Protein AF-0000000083546739 (afdb_homodimer)

InterPro domains:
  IPR011146 HIT-like domain [PF01230] (10-102)
  IPR011146 HIT-like domain [PS51084] (2-108)
  IPR019808 Histidine triad, conserved site [PS00892] (82-100)
  IPR036265 HIT-like superfamily [G3DSA:3.30.428.10] (1-123)
  IPR036265 HIT-like superfamily [SSF54197] (1-108)
  IPR052908 AP-4-A phosphorylase [PTHR42997] (2-108)

Sequence (250 aa):
MSECIFCNYNKSEIIAENKYTFAILDHFPVNEGHCLIIPKRHFPNYFEATEEEVKAIYSLLHEVKEIFDIQYEPAGYNIGINIGADAGQTIEHLHVHLIPRYVGDVSNPRGGVRNLKEAFVEYDGMSECIFCNYNKSEIIAENKYTFAILDHFPVNEGHCLIIPKRHFPNYFEATEEEVKAIYSLLHEVKEIFDIQYEPAGYNIGINIGADAGQTIEHLHVHLIPRYVGDVSNPRGGVRNLKEAFVEYDG

Nearest PDB structures (foldseek):
  7p8p-assembly2_B  TM=9.449E-01  e=1.555E-09  Homo sapiens
  7p8p-assembly2_C  TM=9.488E-01  e=1.998E-09  Homo sapiens
  2fit-assembly1_A-2  TM=9.429E-01  e=2.411E-09  Homo sapiens
  3fit-assembly1_A-2  TM=9.453E-01  e=2.909E-09  Homo sapiens
  7p8p-assembly1_D  TM=9.371E-01  e=3.297E-09  Homo sapiens

pLDDT: mean 90.88, std 14.01, range [38.81, 98.75]

Foldseek 3Di:
DPDQCLQVDDPVQWPDADDFWTKGADPDAPDPLKMKIFGNDFAAEDVPDDPVNVVRSVVVLVVSVVVCCVVPVAPDWDKDWAHDVVSPDDGRGTIIIIHGHHPPPDPDCPPPVNVSDDDPDDDPD/DPDQCLQVDDPVQWPDADDFWTKGADPDAPDPLKMKIFGNDFAAEDVPDDPVNVVRSVVVLVVSVVVCCVVPVAPDWDKDWAHDVVSPDDGRGTIIIIHGHHPPPDPDCPPPVNVSDDDPDDPPD

Structure (mmCIF, N/CA/C/O backbone):
data_AF-0000000083546739-model_v1
#
loop_
_entity.id
_entity.type
_entity.pdbx_description
1 polymer 'HIT family protein'
#
loop_
_atom_site.group_PDB
_atom_site.id
_atom_site.type_symbol
_atom_site.label_atom_id
_atom_site.label_alt_id
_atom_site.label_comp_id
_atom_site.label_asym_id
_atom_site.label_entity_id
_atom_site.label_seq_id
_atom_site.pdbx_PDB_ins_code
_atom_site.Cartn_x
_atom_site.Cartn_y
_atom_site.Cartn_z
_atom_site.occupancy
_atom_site.B_iso_or_equiv
_atom_site.auth_seq_id
_atom_site.auth_comp_id
_atom_site.auth_asym_id
_atom_site.auth_atom_id
_atom_site.pdbx_PDB_model_num
ATOM 1 N N . MET A 1 1 ? -20.719 17.203 13.258 1 43.56 1 MET A N 1
ATOM 2 C CA . MET A 1 1 ? -20.188 16.266 12.281 1 43.56 1 MET A CA 1
ATOM 3 C C . MET A 1 1 ? -18.672 16.266 12.289 1 43.56 1 MET A C 1
ATOM 5 O O . MET A 1 1 ? -18.047 17.312 12.125 1 43.56 1 MET A O 1
ATOM 9 N N . SER A 1 2 ? -18 15.422 13.062 1 56.06 2 SER A N 1
ATOM 10 C CA . SER A 1 2 ? -16.578 15.594 13.406 1 56.06 2 SER A CA 1
ATOM 11 C C . SER A 1 2 ? -15.758 15.922 12.164 1 56.06 2 SER A C 1
ATOM 13 O O . SER A 1 2 ? -15.969 15.336 11.102 1 56.06 2 SER A O 1
ATOM 15 N N . GLU A 1 3 ? -15.289 17.062 12.031 1 85.38 3 GLU A N 1
ATOM 16 C CA . GLU A 1 3 ? -14.578 17.672 10.922 1 85.38 3 GLU A CA 1
ATOM 17 C C . GLU A 1 3 ? -13.414 16.797 10.461 1 85.38 3 GLU A C 1
ATOM 19 O O . GLU A 1 3 ? -12.734 16.172 11.281 1 85.38 3 GLU A O 1
ATOM 24 N N . CYS A 1 4 ? -13.367 16.281 9.32 1 92.75 4 CYS A N 1
ATOM 25 C CA . CYS A 1 4 ? -12.297 15.492 8.719 1 92.75 4 CYS A CA 1
ATOM 26 C C . CYS A 1 4 ? -10.977 16.25 8.773 1 92.75 4 CYS A C 1
ATOM 28 O O . CYS A 1 4 ? -10.836 17.312 8.188 1 92.75 4 CYS A O 1
ATOM 30 N N . ILE A 1 5 ? -10.07 15.773 9.477 1 91.75 5 ILE A N 1
ATOM 31 C CA . ILE A 1 5 ? -8.789 16.422 9.727 1 91.75 5 ILE A CA 1
ATOM 32 C C . ILE A 1 5 ? -8.047 16.625 8.406 1 91.75 5 ILE A C 1
ATOM 34 O O . ILE A 1 5 ? -7.215 17.531 8.281 1 91.75 5 ILE A O 1
ATOM 38 N N . PHE A 1 6 ? -8.367 15.859 7.418 1 94.75 6 PHE A N 1
ATOM 39 C CA . PHE A 1 6 ? -7.672 15.977 6.141 1 94.75 6 PHE A CA 1
ATOM 40 C C . PHE A 1 6 ? -8.391 16.953 5.223 1 94.75 6 PHE A C 1
ATOM 42 O O . PHE A 1 6 ? -7.832 17.391 4.211 1 94.75 6 PHE A O 1
ATOM 49 N N . CYS A 1 7 ? -9.641 17.312 5.57 1 94.94 7 CYS A N 1
ATOM 50 C CA . CYS A 1 7 ? -10.336 18.359 4.828 1 94.94 7 CYS A CA 1
ATOM 51 C C . CYS A 1 7 ? -9.938 19.734 5.332 1 94.94 7 CYS A C 1
ATOM 53 O O . CYS A 1 7 ? -10.078 20.719 4.613 1 94.94 7 CYS A O 1
ATOM 55 N N . ASN A 1 8 ? -9.555 19.781 6.59 1 90.44 8 ASN A N 1
ATOM 56 C CA . ASN A 1 8 ? -9.172 21.047 7.227 1 90.44 8 ASN A CA 1
ATOM 57 C C . ASN A 1 8 ? -7.699 21.047 7.633 1 90.44 8 ASN A C 1
ATOM 59 O O . ASN A 1 8 ? -7.363 21.391 8.766 1 90.44 8 ASN A O 1
ATOM 63 N N . TYR A 1 9 ? -6.891 20.719 6.73 1 84.5 9 TYR A N 1
ATOM 64 C CA . TYR A 1 9 ? -5.473 20.594 7.039 1 84.5 9 TYR A CA 1
ATOM 65 C C . TYR A 1 9 ? -4.793 21.953 7.074 1 84.5 9 TYR A C 1
ATOM 67 O O . TYR A 1 9 ? -5.242 22.891 6.41 1 84.5 9 TYR A O 1
ATOM 75 N N . ASN A 1 10 ? -3.818 22.031 7.879 1 89.69 10 ASN A N 1
ATOM 76 C CA . ASN A 1 10 ? -2.984 23.219 7.941 1 89.69 10 ASN A CA 1
ATOM 77 C C . ASN A 1 10 ? -2.014 23.297 6.766 1 89.69 10 ASN A C 1
ATOM 79 O O . ASN A 1 10 ? -1.131 22.438 6.637 1 89.69 10 ASN A O 1
ATOM 83 N N . LYS A 1 11 ? -1.985 24.297 6 1 92.56 11 LYS A N 1
ATOM 84 C CA . LYS A 1 11 ? -1.182 24.438 4.789 1 92.56 11 LYS A CA 1
ATOM 85 C C . LYS A 1 11 ? 0.307 24.5 5.121 1 92.56 11 LYS A C 1
ATOM 87 O O . LYS A 1 11 ? 1.146 24.141 4.289 1 92.56 11 LYS A O 1
ATOM 92 N N . SER A 1 12 ? 0.586 24.906 6.305 1 95.12 12 SER A N 1
ATOM 93 C CA . SER A 1 12 ? 1.987 25.031 6.691 1 95.12 12 SER A CA 1
ATOM 94 C C . SER A 1 12 ? 2.637 23.656 6.852 1 95.12 12 SER A C 1
ATOM 96 O O . SER A 1 12 ? 3.865 23.547 6.871 1 95.12 12 SER A O 1
ATOM 98 N N . GLU A 1 13 ? 1.84 22.625 6.887 1 95.5 13 GLU A N 1
ATOM 99 C CA . GLU A 1 13 ? 2.357 21.281 7.105 1 95.5 13 GLU A CA 1
ATOM 100 C C . GLU A 1 13 ? 2.627 20.562 5.781 1 95.5 13 GLU A C 1
ATOM 102 O O . GLU A 1 13 ? 3.209 19.484 5.766 1 95.5 13 GLU A O 1
ATOM 107 N N . ILE A 1 14 ? 2.289 21.203 4.703 1 97.31 14 ILE A N 1
ATOM 108 C CA . ILE A 1 14 ? 2.383 20.547 3.402 1 97.31 14 ILE A CA 1
ATOM 109 C C . ILE A 1 14 ? 3.846 20.469 2.971 1 97.31 14 ILE A C 1
ATOM 111 O O . ILE A 1 14 ? 4.551 21.469 2.947 1 97.31 14 ILE A O 1
ATOM 115 N N . ILE A 1 15 ? 4.25 19.297 2.662 1 97 15 ILE A N 1
ATOM 116 C CA . ILE A 1 15 ? 5.594 19.031 2.164 1 97 15 ILE A CA 1
ATOM 117 C C . ILE A 1 15 ? 5.645 19.266 0.655 1 97 15 ILE A C 1
ATOM 119 O O . ILE A 1 15 ? 6.629 19.781 0.134 1 97 15 ILE A O 1
ATOM 123 N N . ALA A 1 16 ? 4.672 18.75 -0.019 1 98.06 16 ALA A N 1
ATOM 124 C CA . ALA A 1 16 ? 4.5 18.844 -1.468 1 98.06 16 ALA A CA 1
ATOM 125 C C . ALA A 1 16 ? 3.035 18.672 -1.859 1 98.06 16 ALA A C 1
ATOM 127 O O . ALA A 1 16 ? 2.252 18.078 -1.122 1 98.06 16 ALA A O 1
ATOM 128 N N . GLU A 1 17 ? 2.689 19.234 -2.949 1 98.06 17 GLU A N 1
ATOM 129 C CA . GLU A 1 17 ? 1.317 19.078 -3.418 1 98.06 17 GLU A CA 1
ATOM 130 C C . GLU A 1 17 ? 1.23 19.219 -4.934 1 98.06 17 GLU A C 1
ATOM 132 O O . GLU A 1 17 ? 2.152 19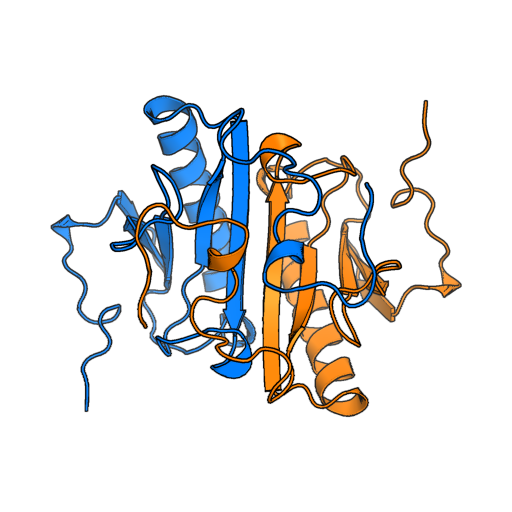.734 -5.566 1 98.06 17 GLU A O 1
ATOM 137 N N . ASN A 1 18 ? 0.24 18.656 -5.512 1 98.31 18 ASN A N 1
ATOM 138 C CA . ASN A 1 18 ? -0.143 18.875 -6.902 1 98.31 18 ASN A CA 1
ATOM 139 C C . ASN A 1 18 ? -1.625 19.219 -7.023 1 98.31 18 ASN A C 1
ATOM 141 O O . ASN A 1 18 ? -2.268 19.594 -6.039 1 98.31 18 ASN A O 1
ATOM 145 N N . LYS A 1 19 ? -2.127 19.156 -8.164 1 98.19 19 LYS A N 1
ATOM 146 C CA . LYS A 1 19 ? -3.488 19.625 -8.438 1 98.19 19 LYS A CA 1
ATOM 147 C C . LYS A 1 19 ? -4.504 18.844 -7.605 1 98.19 19 LYS A C 1
ATOM 149 O O . LYS A 1 19 ? -5.496 19.406 -7.141 1 98.19 19 LYS A O 1
ATOM 154 N N . TYR A 1 20 ? -4.27 17.578 -7.324 1 98.44 20 TYR A N 1
ATOM 155 C CA . TYR A 1 20 ? -5.32 16.719 -6.773 1 98.44 20 TYR A CA 1
ATOM 156 C C . TYR A 1 20 ? -4.941 16.219 -5.387 1 98.44 20 TYR A C 1
ATOM 158 O O . TYR A 1 20 ? -5.793 15.711 -4.648 1 98.44 20 TYR A O 1
ATOM 166 N N . THR A 1 21 ? -3.652 16.344 -4.969 1 98.56 21 THR A N 1
ATOM 167 C CA . THR A 1 21 ? -3.205 15.695 -3.738 1 98.56 21 THR A CA 1
ATOM 168 C C . THR A 1 21 ? -2.193 16.578 -3.006 1 98.56 21 THR A C 1
ATOM 170 O O . THR A 1 21 ? -1.624 17.5 -3.594 1 98.56 21 THR A O 1
ATOM 173 N N . PHE A 1 22 ? -2.059 16.297 -1.73 1 98.62 22 PHE A N 1
ATOM 174 C CA . PHE A 1 22 ? -1.021 16.922 -0.919 1 98.62 22 PHE A CA 1
ATOM 175 C C . PHE A 1 22 ? -0.402 15.914 0.04 1 98.62 22 PHE A C 1
ATOM 177 O O . PHE A 1 22 ? -0.977 14.852 0.287 1 98.62 22 PHE A O 1
ATOM 184 N N . ALA A 1 23 ? 0.825 16.281 0.514 1 98.62 23 ALA A N 1
ATOM 185 C CA . ALA A 1 23 ? 1.564 15.391 1.402 1 98.62 23 ALA A CA 1
ATOM 186 C C . ALA A 1 23 ? 1.908 16.078 2.717 1 98.62 23 ALA A C 1
ATOM 188 O O . ALA A 1 23 ? 2.314 17.25 2.723 1 98.62 23 ALA A O 1
ATOM 189 N N . ILE A 1 24 ? 1.738 15.336 3.803 1 98 24 ILE A N 1
ATOM 190 C CA . ILE A 1 24 ? 2.137 15.812 5.121 1 98 24 ILE A CA 1
ATOM 191 C C . ILE A 1 24 ? 2.848 14.688 5.879 1 98 24 ILE A C 1
ATOM 193 O O . ILE A 1 24 ? 2.664 13.508 5.57 1 98 24 ILE A O 1
ATOM 197 N N . LEU A 1 25 ? 3.639 15.117 6.848 1 96.62 25 LEU A N 1
ATOM 198 C CA . LEU A 1 25 ? 4.203 14.102 7.738 1 96.62 25 LEU A CA 1
ATOM 199 C C . LEU A 1 25 ? 3.133 13.539 8.664 1 96.62 25 LEU A C 1
ATOM 201 O O . LEU A 1 25 ? 2.27 14.273 9.148 1 96.62 25 LEU A O 1
ATOM 205 N N . ASP A 1 26 ? 3.154 12.289 8.812 1 95 26 ASP A N 1
ATOM 206 C CA . ASP A 1 26 ? 2.234 11.68 9.766 1 95 26 ASP A CA 1
ATOM 207 C C . ASP A 1 26 ? 2.512 12.172 11.188 1 95 26 ASP A C 1
ATOM 209 O O . ASP A 1 26 ? 3.668 12.266 11.602 1 95 26 ASP A O 1
ATOM 213 N N . HIS A 1 27 ? 1.498 12.438 11.922 1 90.31 27 HIS A N 1
ATOM 214 C CA . HIS A 1 27 ? 1.656 12.953 13.281 1 90.31 27 HIS A CA 1
ATOM 215 C C . HIS A 1 27 ? 2.057 11.844 14.25 1 90.31 27 HIS A C 1
ATOM 217 O O . HIS A 1 27 ? 2.59 12.117 15.328 1 90.31 27 HIS A O 1
ATOM 223 N N . PHE A 1 28 ? 1.751 10.609 13.898 1 89.38 28 PHE A N 1
ATOM 224 C CA . PHE A 1 28 ? 2.137 9.43 14.672 1 89.38 28 PHE A CA 1
ATOM 225 C C . PHE A 1 28 ? 2.975 8.477 13.82 1 89.38 28 PHE A C 1
ATOM 227 O O . PHE A 1 28 ? 2.562 7.352 13.555 1 89.38 28 PHE A O 1
ATOM 234 N N . PRO A 1 29 ? 4.152 8.906 13.531 1 92.56 29 PRO A N 1
ATOM 235 C CA . PRO A 1 29 ? 4.957 8.195 12.531 1 92.56 29 PRO A CA 1
ATOM 236 C C . PRO A 1 29 ? 5.457 6.84 13.031 1 92.56 29 PRO A C 1
ATOM 238 O O . PRO A 1 29 ? 5.797 6.703 14.211 1 92.56 29 PRO A O 1
ATOM 241 N N . VAL A 1 30 ? 5.445 5.883 12.133 1 90.25 30 VAL A N 1
ATOM 242 C CA . VAL A 1 30 ? 6.051 4.578 12.367 1 90.25 30 VAL A CA 1
ATOM 243 C C . VAL A 1 30 ? 7.574 4.703 12.344 1 90.25 30 VAL A C 1
ATOM 245 O O . VAL A 1 30 ? 8.266 4.086 13.148 1 90.25 30 VAL A O 1
ATOM 248 N N . ASN A 1 31 ? 8.141 5.438 11.383 1 93.25 31 ASN A N 1
ATOM 249 C CA . ASN A 1 31 ? 9.547 5.746 11.188 1 93.25 31 ASN A CA 1
ATOM 250 C C . ASN A 1 31 ? 9.758 7.207 10.797 1 93.25 31 ASN A C 1
ATOM 252 O O . ASN A 1 31 ? 8.805 7.895 10.43 1 93.25 31 ASN A O 1
ATOM 256 N N . GLU A 1 32 ? 11 7.641 10.945 1 94.31 32 GLU A N 1
ATOM 257 C CA . GLU A 1 32 ? 11.352 8.984 10.477 1 94.31 32 GLU A CA 1
ATOM 258 C C . GLU A 1 32 ? 11.008 9.156 9 1 94.31 32 GLU A C 1
ATOM 260 O O . GLU A 1 32 ? 11.344 8.312 8.172 1 94.31 32 GLU A O 1
ATOM 265 N N . GLY A 1 33 ? 10.227 10.227 8.742 1 96 33 GLY A N 1
ATOM 266 C CA . GLY A 1 33 ? 9.867 10.539 7.367 1 96 33 GLY A CA 1
ATOM 267 C C . GLY A 1 33 ? 8.539 9.93 6.941 1 96 33 GLY A C 1
ATOM 268 O O . GLY A 1 33 ? 8.078 10.148 5.82 1 96 33 GLY A O 1
ATOM 269 N N . HIS A 1 34 ? 7.902 9.133 7.852 1 97.06 34 HIS A N 1
ATOM 270 C CA . HIS A 1 34 ? 6.574 8.617 7.539 1 97.06 34 HIS A CA 1
ATOM 271 C C . HIS A 1 34 ? 5.629 9.742 7.133 1 97.06 34 HIS A C 1
ATOM 273 O O . HIS A 1 34 ? 5.379 10.664 7.918 1 97.06 34 HIS A O 1
ATOM 279 N N . CYS A 1 35 ? 5.172 9.648 5.93 1 97.31 35 CYS A N 1
ATOM 280 C CA . CYS A 1 35 ? 4.312 10.711 5.418 1 97.31 35 CYS A CA 1
ATOM 281 C C . CYS A 1 35 ? 3.035 10.133 4.816 1 97.31 35 CYS A C 1
ATOM 283 O O . CYS A 1 35 ? 2.945 8.93 4.57 1 97.31 35 CYS A O 1
ATOM 285 N N . LEU A 1 36 ? 2.041 10.984 4.688 1 98.12 36 LEU A N 1
ATOM 286 C CA . LEU A 1 36 ? 0.742 10.648 4.113 1 98.12 36 LEU A CA 1
ATOM 287 C C . LEU A 1 36 ? 0.5 11.43 2.826 1 98.12 36 LEU A C 1
ATOM 289 O O . LEU A 1 36 ? 0.74 12.641 2.773 1 98.12 36 LEU A O 1
ATOM 293 N N . ILE A 1 37 ? 0.162 10.75 1.749 1 98.75 37 ILE A N 1
ATOM 294 C CA . ILE A 1 37 ? -0.355 11.383 0.541 1 98.75 37 ILE A CA 1
ATOM 295 C C . ILE A 1 37 ? -1.882 11.367 0.563 1 98.75 37 ILE A C 1
ATOM 297 O O . ILE A 1 37 ? -2.498 10.305 0.667 1 98.75 37 ILE A O 1
ATOM 301 N N . ILE A 1 38 ? -2.518 12.531 0.397 1 98.56 38 ILE A N 1
ATOM 302 C CA . ILE A 1 38 ? -3.943 12.688 0.666 1 98.56 38 ILE A CA 1
ATOM 303 C C . ILE A 1 38 ? -4.609 13.414 -0.498 1 98.56 38 ILE A C 1
ATOM 305 O O . ILE A 1 38 ? -4.164 14.492 -0.901 1 98.56 38 ILE A O 1
ATOM 309 N N . PRO A 1 39 ? -5.637 12.812 -1.093 1 98.62 39 PRO A N 1
ATOM 310 C CA . PRO A 1 39 ? -6.402 13.578 -2.084 1 98.62 39 PRO A CA 1
ATOM 311 C C . PRO A 1 39 ? -7.086 14.805 -1.484 1 98.62 39 PRO A C 1
ATOM 313 O O . PRO A 1 39 ? -7.559 14.758 -0.345 1 98.62 39 PRO A O 1
ATOM 316 N N . LYS A 1 40 ? -7.172 15.812 -2.264 1 97.62 40 LYS A N 1
ATOM 317 C CA . LYS A 1 40 ? -7.848 17.031 -1.816 1 97.62 40 LYS A CA 1
ATOM 318 C C . LYS A 1 40 ? -9.359 16.812 -1.728 1 97.62 40 LYS A C 1
ATOM 320 O O . LYS A 1 40 ? -10.016 17.375 -0.854 1 97.62 40 LYS A O 1
ATOM 325 N N . ARG A 1 41 ? -9.906 16 -2.652 1 97.5 41 ARG A N 1
ATOM 326 C CA . ARG A 1 41 ? -11.312 15.625 -2.562 1 97.5 41 ARG A CA 1
ATOM 327 C C . ARG A 1 41 ? -11.531 14.609 -1.446 1 97.5 41 ARG A C 1
ATOM 329 O O . A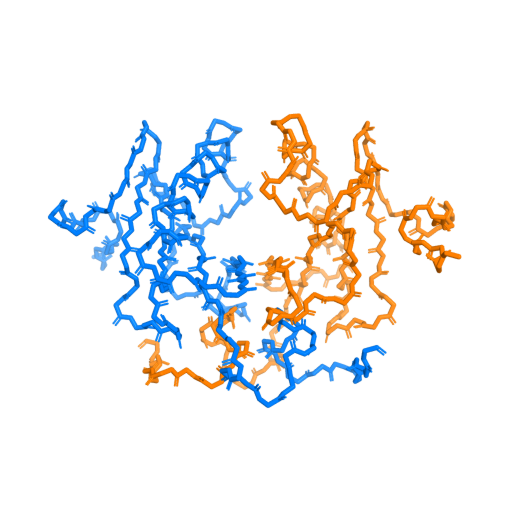RG A 1 41 ? -10.75 13.672 -1.288 1 97.5 41 ARG A O 1
ATOM 336 N N . HIS A 1 42 ? -12.555 14.781 -0.648 1 97.88 42 HIS A N 1
ATOM 337 C CA . HIS A 1 42 ? -12.891 13.875 0.446 1 97.88 42 HIS A CA 1
ATOM 338 C C . HIS A 1 42 ? -13.648 12.656 -0.061 1 97.88 42 HIS A C 1
ATOM 340 O O . HIS A 1 42 ? -14.773 12.773 -0.546 1 97.88 42 HIS A O 1
ATOM 346 N N . PHE A 1 43 ? -13.055 11.555 0.077 1 97.69 43 PHE A N 1
ATOM 347 C CA . PHE A 1 43 ? -13.672 10.258 -0.167 1 97.69 43 PHE A CA 1
ATOM 348 C C . PHE A 1 43 ? -12.945 9.156 0.596 1 97.69 43 PHE A C 1
ATOM 350 O O . PHE A 1 43 ? -11.766 9.305 0.935 1 97.69 43 PHE A O 1
ATOM 357 N N . PRO A 1 44 ? -13.508 8.094 0.858 1 96.12 44 PRO A N 1
ATOM 358 C CA . PRO A 1 44 ? -13.039 7.219 1.936 1 96.12 44 PRO A CA 1
ATOM 359 C C . PRO A 1 44 ? -11.875 6.328 1.51 1 96.12 44 PRO A C 1
ATOM 361 O O . PRO A 1 44 ? -11.055 5.938 2.344 1 96.12 44 PRO A O 1
ATOM 364 N N . ASN A 1 45 ? -11.945 5.797 0.197 1 96.12 45 ASN A N 1
ATOM 365 C CA . ASN A 1 45 ? -10.914 4.789 -0.02 1 96.12 45 ASN A CA 1
ATOM 366 C C . ASN A 1 45 ? -10.414 4.801 -1.462 1 96.12 45 ASN A C 1
ATOM 368 O O . ASN A 1 45 ? -10.984 5.48 -2.316 1 96.12 45 ASN A O 1
ATOM 372 N N . TYR A 1 46 ? -9.398 4.008 -1.672 1 98.06 46 TYR A N 1
ATOM 373 C CA . TYR A 1 46 ? -8.594 3.992 -2.885 1 98.06 46 TYR A CA 1
ATOM 374 C C . TYR A 1 46 ? -9.445 3.65 -4.105 1 98.06 46 TYR A C 1
ATOM 376 O O . TYR A 1 46 ? -9.219 4.184 -5.195 1 98.06 46 TYR A O 1
ATOM 384 N N . PHE A 1 47 ? -10.469 2.893 -3.949 1 97.94 47 PHE A N 1
ATOM 385 C CA . PHE A 1 47 ? -11.258 2.369 -5.059 1 97.94 47 PHE A CA 1
ATOM 386 C C . PHE A 1 47 ? -12.289 3.393 -5.516 1 97.94 47 PHE A C 1
ATOM 388 O O . PHE A 1 47 ? -12.961 3.193 -6.531 1 97.94 47 PHE A O 1
ATOM 395 N N . GLU A 1 48 ? -12.352 4.48 -4.852 1 97.56 48 GLU A N 1
ATOM 396 C CA . GLU A 1 48 ? -13.234 5.57 -5.25 1 97.56 48 GLU A CA 1
ATOM 397 C C . GLU A 1 48 ? -12.461 6.684 -5.945 1 97.56 48 GLU A C 1
ATOM 399 O O . GLU A 1 48 ? -13.047 7.656 -6.422 1 97.56 48 GLU A O 1
ATOM 404 N N . ALA A 1 49 ? -11.188 6.547 -6.023 1 98.12 49 ALA A N 1
ATOM 405 C CA . ALA A 1 49 ? -10.352 7.559 -6.664 1 98.12 49 ALA A CA 1
ATOM 406 C C . ALA A 1 49 ? -10.562 7.562 -8.18 1 98.12 49 ALA A C 1
ATOM 408 O O . ALA A 1 49 ? -10.766 6.512 -8.781 1 98.12 49 ALA A O 1
ATOM 409 N N . THR A 1 50 ? -10.469 8.711 -8.773 1 97.38 50 THR A N 1
ATOM 410 C CA . THR A 1 50 ? -10.461 8.812 -10.227 1 97.38 50 THR A CA 1
ATOM 411 C C . THR A 1 50 ? -9.078 8.477 -10.781 1 97.38 50 THR A C 1
ATOM 413 O O . THR A 1 50 ? -8.102 8.43 -10.039 1 97.38 50 THR A O 1
ATOM 416 N N . GLU A 1 51 ? -9.031 8.25 -12.039 1 95.69 51 GLU A N 1
ATOM 417 C CA . GLU A 1 51 ? -7.746 7.98 -12.672 1 95.69 51 GLU A CA 1
ATOM 418 C C . GLU A 1 51 ? -6.781 9.148 -12.484 1 95.69 51 GLU A C 1
ATOM 420 O O . GLU A 1 51 ? -5.582 8.945 -12.281 1 95.69 51 GLU A O 1
ATOM 425 N N . GLU A 1 52 ? -7.328 10.328 -12.562 1 97.19 52 GLU A N 1
ATOM 426 C CA . GLU A 1 52 ? -6.5 11.516 -12.375 1 97.19 52 GLU A CA 1
ATOM 427 C C . GLU A 1 52 ? -5.934 11.57 -10.961 1 97.19 52 GLU A C 1
ATOM 429 O O . GLU A 1 52 ? -4.777 11.945 -10.758 1 97.19 52 GLU A O 1
ATOM 434 N N . GLU A 1 53 ? -6.73 11.227 -10.008 1 98.06 53 GLU A N 1
ATOM 435 C CA . GLU A 1 53 ? -6.285 11.219 -8.617 1 98.06 53 GLU A CA 1
ATOM 436 C C . GLU A 1 53 ? -5.227 10.141 -8.383 1 98.06 53 GLU A C 1
ATOM 438 O O . GLU A 1 53 ? -4.25 10.375 -7.668 1 98.06 53 GLU A O 1
ATOM 443 N N . VAL A 1 54 ? -5.398 9 -9.008 1 98.06 54 VAL A N 1
ATOM 444 C CA . VAL A 1 54 ? -4.434 7.914 -8.875 1 98.06 54 VAL A CA 1
ATOM 445 C C . VAL A 1 54 ? -3.092 8.336 -9.461 1 98.06 54 VAL A C 1
ATOM 447 O O . VAL A 1 54 ? -2.043 8.117 -8.859 1 98.06 54 VAL A O 1
ATOM 450 N N . LYS A 1 55 ? -3.178 8.938 -10.586 1 97.44 55 LYS A N 1
ATOM 451 C CA . LYS A 1 55 ? -1.964 9.453 -11.211 1 97.44 55 LYS A CA 1
ATOM 452 C C . LYS A 1 55 ? -1.297 10.508 -10.328 1 97.44 55 LYS A C 1
ATOM 454 O O . LYS A 1 55 ? -0.071 10.531 -10.203 1 97.44 55 LYS A O 1
ATOM 459 N N . ALA A 1 56 ? -2.113 11.391 -9.797 1 98.44 56 ALA A N 1
ATOM 460 C CA . ALA A 1 56 ? -1.597 12.445 -8.93 1 98.44 56 ALA A CA 1
ATOM 461 C C . ALA A 1 56 ? -0.938 11.859 -7.684 1 98.44 56 ALA A C 1
ATOM 463 O O . ALA A 1 56 ? 0.094 12.359 -7.227 1 98.44 56 ALA A O 1
ATOM 464 N N . ILE A 1 57 ? -1.569 10.852 -7.129 1 98.69 57 ILE A N 1
ATOM 465 C CA . ILE A 1 57 ? -0.995 10.172 -5.973 1 98.69 57 ILE A CA 1
ATOM 466 C C . ILE A 1 57 ? 0.378 9.609 -6.336 1 98.69 57 ILE A C 1
ATOM 468 O O . ILE A 1 57 ? 1.355 9.828 -5.617 1 98.69 57 ILE A O 1
ATOM 472 N N . TYR A 1 58 ? 0.458 8.938 -7.469 1 98.56 58 TYR A N 1
ATOM 473 C CA . TYR A 1 58 ? 1.709 8.344 -7.926 1 98.56 58 TYR A CA 1
ATOM 474 C C . TYR A 1 58 ? 2.785 9.406 -8.102 1 98.56 58 TYR A C 1
ATOM 476 O O . TYR A 1 58 ? 3.92 9.234 -7.652 1 98.56 58 TYR A O 1
ATOM 484 N N . SER A 1 59 ? 2.393 10.469 -8.797 1 98.38 59 SER A N 1
ATOM 485 C CA . SER A 1 59 ? 3.334 11.555 -9.055 1 98.38 59 SER A CA 1
ATOM 486 C C . SER A 1 59 ? 3.846 12.156 -7.75 1 98.38 59 SER A C 1
ATOM 488 O O . SER A 1 59 ? 5.043 12.422 -7.609 1 98.38 59 SER A O 1
ATOM 490 N N . LEU A 1 60 ? 2.969 12.367 -6.824 1 98.69 60 LEU A N 1
ATOM 491 C CA . LEU A 1 60 ? 3.371 12.992 -5.566 1 98.69 60 LEU A CA 1
ATOM 492 C C . LEU A 1 60 ? 4.223 12.039 -4.734 1 98.69 60 LEU A C 1
ATOM 494 O O . LEU A 1 60 ? 5.156 12.477 -4.055 1 98.69 60 LEU A O 1
ATOM 498 N N . LEU A 1 61 ? 3.908 10.742 -4.777 1 98.62 61 LEU A N 1
ATOM 499 C CA . LEU A 1 61 ? 4.762 9.758 -4.133 1 98.62 61 LEU A CA 1
ATOM 500 C C . LEU A 1 61 ? 6.195 9.859 -4.637 1 98.62 61 LEU A C 1
ATOM 502 O O . LEU A 1 61 ? 7.145 9.82 -3.85 1 98.62 61 LEU A O 1
ATOM 506 N N . HIS A 1 62 ? 6.34 10 -5.938 1 98.12 62 HIS A N 1
ATOM 507 C CA . HIS A 1 62 ? 7.656 10.125 -6.551 1 98.12 62 HIS A CA 1
ATOM 508 C C . HIS A 1 62 ? 8.383 11.367 -6.039 1 98.12 62 HIS A C 1
ATOM 510 O O . HIS A 1 62 ? 9.562 11.297 -5.68 1 98.12 62 HIS A O 1
ATOM 516 N N . GLU A 1 63 ? 7.66 12.422 -6.062 1 98.5 63 GLU A N 1
ATOM 517 C CA . GLU A 1 63 ? 8.266 13.68 -5.645 1 98.5 63 GLU A CA 1
ATOM 518 C C . GLU A 1 63 ? 8.719 13.617 -4.191 1 98.5 63 GLU A C 1
ATOM 520 O O . GLU A 1 63 ? 9.844 14.008 -3.869 1 98.5 63 GLU A O 1
ATOM 525 N N . VAL A 1 64 ? 7.879 13.125 -3.326 1 98.5 64 VAL A N 1
ATOM 526 C CA . VAL A 1 64 ? 8.195 13.055 -1.904 1 98.5 64 VAL A CA 1
ATOM 527 C C . VAL A 1 64 ? 9.359 12.094 -1.684 1 98.5 64 VAL A C 1
ATOM 529 O O . VAL A 1 64 ? 10.266 12.375 -0.898 1 98.5 64 VAL A O 1
ATOM 532 N N . LYS A 1 65 ? 9.344 10.977 -2.355 1 98.12 65 LYS A N 1
ATOM 533 C CA . LYS A 1 65 ? 10.453 10.031 -2.262 1 98.12 65 LYS A CA 1
ATOM 534 C C . LYS A 1 65 ? 11.773 10.703 -2.621 1 98.12 65 LYS A C 1
ATOM 536 O O . LYS A 1 65 ? 12.789 10.469 -1.963 1 98.12 65 LYS A O 1
ATOM 541 N N . GLU A 1 66 ? 11.766 11.43 -3.67 1 98 66 GLU A N 1
ATOM 542 C CA . GLU A 1 66 ? 12.984 12.117 -4.09 1 98 66 GLU A CA 1
ATOM 543 C C . GLU A 1 66 ? 13.484 13.07 -3.01 1 98 66 GLU A C 1
ATOM 545 O O . GLU A 1 66 ? 14.68 13.141 -2.742 1 98 66 GLU A O 1
ATOM 550 N N . ILE A 1 67 ? 12.594 13.812 -2.455 1 98 67 ILE A N 1
ATOM 551 C CA . ILE A 1 67 ? 12.93 14.719 -1.364 1 98 67 ILE A CA 1
ATOM 552 C C . ILE A 1 67 ? 13.523 13.93 -0.202 1 98 67 ILE A C 1
ATOM 554 O O . ILE A 1 67 ? 14.57 14.297 0.337 1 98 67 ILE A O 1
ATOM 558 N N . PHE A 1 68 ? 12.922 12.805 0.146 1 98 68 PHE A N 1
ATOM 559 C CA . PHE A 1 68 ? 13.297 12.031 1.325 1 98 68 PHE A CA 1
ATOM 560 C C . PHE A 1 68 ? 14.602 11.289 1.087 1 98 68 PHE A C 1
ATOM 562 O O . PHE A 1 68 ? 15.391 11.094 2.014 1 98 68 PHE A O 1
ATOM 569 N N . ASP A 1 69 ? 14.836 10.875 -0.184 1 97.81 69 ASP A N 1
ATOM 570 C CA . ASP A 1 69 ? 16.094 10.227 -0.521 1 97.81 69 ASP A CA 1
ATOM 571 C C . ASP A 1 69 ? 17.297 11.117 -0.183 1 97.81 69 ASP A C 1
ATOM 573 O O . ASP A 1 69 ? 18.344 10.633 0.225 1 97.81 69 ASP A O 1
ATOM 577 N N . ILE A 1 70 ? 17.078 12.359 -0.418 1 97.44 70 ILE A N 1
ATOM 578 C CA . ILE A 1 70 ? 18.141 13.32 -0.151 1 97.44 70 ILE A CA 1
ATOM 579 C C . ILE A 1 70 ? 18.172 13.648 1.34 1 97.44 70 ILE A C 1
ATOM 581 O O . ILE A 1 70 ? 19.234 13.625 1.964 1 97.44 70 ILE A O 1
ATOM 585 N N . GLN A 1 71 ? 17.094 13.836 1.973 1 96.94 71 GLN A N 1
ATOM 586 C CA . GLN A 1 71 ? 16.984 14.359 3.332 1 96.94 71 GLN A CA 1
ATOM 587 C C . GLN A 1 71 ? 17.266 13.266 4.363 1 96.94 71 GLN A C 1
ATOM 589 O O . GLN A 1 71 ? 17.875 13.531 5.402 1 96.94 71 GLN A O 1
ATOM 594 N N . TYR A 1 72 ? 16.703 12.031 4.121 1 96.75 72 TYR A N 1
ATOM 595 C CA . TYR A 1 72 ? 16.719 11 5.16 1 96.75 72 TYR A CA 1
ATOM 596 C C . TYR A 1 72 ? 17.578 9.812 4.738 1 96.75 72 TYR A C 1
ATOM 598 O O . TYR A 1 72 ? 17.953 8.984 5.57 1 96.75 72 TYR A O 1
ATOM 606 N N . GLU A 1 73 ? 17.781 9.602 3.445 1 97.38 73 GLU A N 1
ATOM 607 C CA . GLU A 1 73 ? 18.562 8.508 2.883 1 97.38 73 GLU A CA 1
ATOM 608 C C . GLU A 1 73 ? 18.094 7.156 3.402 1 97.38 73 GLU A C 1
ATOM 610 O O . GLU A 1 73 ? 18.891 6.355 3.896 1 97.38 73 GLU A O 1
ATOM 615 N N . PRO A 1 74 ? 16.828 6.93 3.207 1 97.94 74 PRO A N 1
ATOM 616 C CA . PRO A 1 74 ? 16.312 5.637 3.66 1 97.94 74 PRO A CA 1
ATOM 617 C C . PRO A 1 74 ? 16.844 4.469 2.842 1 97.94 74 PRO A C 1
ATOM 619 O O . PRO A 1 74 ? 17.344 4.664 1.728 1 97.94 74 PRO A O 1
ATOM 622 N N . ALA A 1 75 ? 16.75 3.248 3.402 1 97.44 75 ALA A N 1
ATOM 623 C CA . ALA A 1 75 ? 17.234 2.033 2.75 1 97.44 75 ALA A CA 1
ATOM 624 C C . ALA A 1 75 ? 16.109 1.345 1.983 1 97.44 75 ALA A C 1
ATOM 626 O O . ALA A 1 75 ? 16.344 0.357 1.282 1 97.44 75 ALA A O 1
ATOM 627 N N . GLY A 1 76 ? 14.867 1.856 2.139 1 97.19 76 GLY A N 1
ATOM 628 C CA . GLY A 1 76 ? 13.688 1.312 1.486 1 97.19 76 GLY A CA 1
ATOM 629 C C . GLY A 1 76 ? 12.414 2.053 1.846 1 97.19 76 GLY A C 1
ATOM 630 O O . GLY A 1 76 ? 12.453 3.062 2.551 1 97.19 76 GLY A O 1
ATOM 631 N N . TYR A 1 77 ? 11.328 1.604 1.351 1 98.06 77 TYR A N 1
ATOM 632 C CA . TYR A 1 77 ? 10.023 2.199 1.634 1 98.06 77 TYR A CA 1
ATOM 633 C C . TYR A 1 77 ? 8.938 1.13 1.702 1 98.06 77 TYR A C 1
ATOM 635 O O . TYR A 1 77 ? 9 0.131 0.981 1 98.06 77 TYR A O 1
ATOM 643 N N . ASN A 1 78 ? 8.008 1.323 2.543 1 97.38 78 ASN A N 1
ATOM 644 C CA . ASN A 1 78 ? 6.711 0.676 2.406 1 97.38 78 ASN A CA 1
ATOM 645 C C . ASN A 1 78 ? 5.629 1.671 1.992 1 97.38 78 ASN A C 1
ATOM 647 O O . ASN A 1 78 ? 5.605 2.805 2.475 1 97.38 78 ASN A O 1
ATOM 651 N N . ILE A 1 79 ? 4.832 1.271 1.065 1 98.25 79 ILE A N 1
ATOM 652 C CA . ILE A 1 79 ? 3.609 1.991 0.735 1 98.25 79 ILE A CA 1
ATOM 653 C C . ILE A 1 79 ? 2.396 1.192 1.208 1 98.25 79 ILE A C 1
ATOM 655 O O . ILE A 1 79 ? 2.326 -0.022 1.001 1 98.25 79 ILE A O 1
ATOM 659 N N . GLY A 1 80 ? 1.434 1.826 1.872 1 97.5 80 GLY A N 1
ATOM 660 C CA . GLY A 1 80 ? 0.295 1.104 2.416 1 97.5 80 GLY A CA 1
ATOM 661 C C . GLY A 1 80 ? -0.988 1.913 2.4 1 97.5 80 GLY A C 1
ATOM 662 O O . GLY A 1 80 ? -0.956 3.139 2.527 1 97.5 80 GLY A O 1
ATOM 663 N N . ILE A 1 81 ? -2.061 1.281 2.285 1 98.06 81 ILE A N 1
ATOM 664 C CA . ILE A 1 81 ? -3.395 1.867 2.322 1 98.06 81 ILE A CA 1
ATOM 665 C C . ILE A 1 81 ? -4.32 0.991 3.164 1 98.06 81 ILE A C 1
ATOM 667 O O . ILE A 1 81 ? -4.312 -0.235 3.033 1 98.06 81 ILE A O 1
ATOM 671 N N . ASN A 1 82 ? -5.039 1.591 4 1 96.75 82 ASN A N 1
ATOM 672 C CA . ASN A 1 82 ? -6.102 0.925 4.746 1 96.75 82 ASN A CA 1
ATOM 673 C C . ASN A 1 82 ? -7.48 1.248 4.172 1 96.75 82 ASN A C 1
ATOM 675 O O . ASN A 1 82 ? -7.812 2.418 3.969 1 96.75 82 ASN A O 1
ATOM 679 N N . ILE A 1 83 ? -8.234 0.246 3.92 1 97.69 83 ILE A N 1
ATOM 680 C CA . ILE A 1 83 ? -9.578 0.426 3.383 1 97.69 83 ILE A CA 1
ATOM 681 C C . ILE A 1 83 ? -10.594 -0.234 4.309 1 97.69 83 ILE A C 1
ATOM 683 O O . ILE A 1 83 ? -10.719 -1.461 4.332 1 97.69 83 ILE A O 1
ATOM 687 N N . GLY A 1 84 ? -11.312 0.551 5.082 1 96.38 84 GLY A N 1
ATOM 688 C CA . GLY A 1 84 ? -12.289 0.042 6.023 1 96.38 84 GLY A CA 1
ATOM 689 C C . GLY A 1 84 ? -11.75 -0.086 7.438 1 96.38 84 GLY A C 1
ATOM 690 O O . GLY A 1 84 ? -10.555 -0.299 7.633 1 96.38 84 GLY A O 1
ATOM 691 N N . ALA A 1 85 ? -12.648 -0.066 8.391 1 94.31 85 ALA A N 1
ATOM 692 C CA . ALA A 1 85 ? -12.289 -0.086 9.805 1 94.31 85 ALA A CA 1
ATOM 693 C C . ALA A 1 85 ? -11.586 -1.389 10.18 1 94.31 85 ALA A C 1
ATOM 695 O O . ALA A 1 85 ? -10.625 -1.383 10.945 1 94.31 85 ALA A O 1
ATOM 696 N N . ASP A 1 86 ? -12.008 -2.432 9.617 1 94.25 86 ASP A N 1
ATOM 697 C CA . ASP A 1 86 ? -11.438 -3.74 9.945 1 94.25 86 ASP A CA 1
ATOM 698 C C . ASP A 1 86 ? -10.039 -3.891 9.359 1 94.25 86 ASP A C 1
ATOM 700 O O . ASP A 1 86 ? -9.289 -4.785 9.758 1 94.25 86 ASP A O 1
ATOM 704 N N . ALA A 1 87 ? -9.727 -3.068 8.445 1 94.5 87 ALA A N 1
ATOM 705 C CA . ALA A 1 87 ? -8.383 -3.051 7.871 1 94.5 87 ALA A CA 1
ATOM 706 C C . ALA A 1 87 ? -7.508 -2.008 8.555 1 94.5 87 ALA A C 1
ATOM 708 O O . ALA A 1 87 ? -6.371 -1.772 8.141 1 94.5 87 ALA A O 1
ATOM 709 N N . GLY A 1 88 ? -8.133 -1.296 9.547 1 93.19 88 GLY A N 1
ATOM 710 C CA . GLY A 1 88 ? -7.348 -0.388 10.367 1 93.19 88 GLY A CA 1
ATOM 711 C C . GLY A 1 88 ? -7.562 1.072 10.016 1 93.19 88 GLY A C 1
ATOM 712 O O . GLY A 1 88 ? -6.914 1.954 10.578 1 93.19 88 GLY A O 1
ATOM 713 N N . GLN A 1 89 ? -8.438 1.305 9.102 1 94.38 89 GLN A N 1
ATOM 714 C CA . GLN A 1 89 ? -8.727 2.684 8.727 1 94.38 89 GLN A CA 1
ATOM 715 C C . GLN A 1 89 ? -9.523 3.395 9.82 1 94.38 89 GLN A C 1
ATOM 717 O O . GLN A 1 89 ? -10.578 2.91 10.242 1 94.38 89 GLN A O 1
ATOM 722 N N . THR A 1 90 ? -8.992 4.52 10.227 1 92.31 90 THR A N 1
ATOM 723 C CA . THR A 1 90 ? -9.672 5.25 11.289 1 92.31 90 THR A CA 1
ATOM 724 C C . THR A 1 90 ? -10.227 6.574 10.773 1 92.31 90 THR A C 1
ATOM 726 O O . THR A 1 90 ? -11.109 7.164 11.391 1 92.31 90 THR A O 1
ATOM 729 N N . ILE A 1 91 ? -9.656 7.102 9.75 1 93.38 91 ILE A N 1
ATOM 730 C CA . ILE A 1 91 ? -10.109 8.328 9.102 1 93.38 91 ILE A CA 1
ATOM 731 C C . ILE A 1 91 ? -10.742 7.996 7.75 1 93.38 91 ILE A C 1
ATOM 733 O O . ILE A 1 91 ? -10.102 7.371 6.898 1 93.38 91 ILE A O 1
ATOM 737 N N . GLU A 1 92 ? -11.984 8.367 7.566 1 94.69 92 GLU A N 1
ATOM 738 C CA . GLU A 1 92 ? -12.695 8.039 6.34 1 94.69 92 GLU A CA 1
ATOM 739 C C . GLU A 1 92 ? -12.344 9.008 5.219 1 94.69 92 GLU A C 1
ATOM 741 O O . GLU A 1 92 ? -13.234 9.586 4.586 1 94.69 92 GLU A O 1
ATOM 746 N N . HIS A 1 93 ? -11.188 9.242 5.031 1 97.94 93 HIS A N 1
ATOM 747 C CA . HIS A 1 93 ? -10.555 10.008 3.963 1 97.94 93 HIS A CA 1
ATOM 748 C C . HIS A 1 93 ? -9.281 9.328 3.479 1 97.94 93 HIS A C 1
ATOM 750 O O . HIS A 1 93 ? -8.336 9.141 4.25 1 97.94 93 HIS A O 1
ATOM 756 N N . LEU A 1 94 ? -9.344 8.961 2.211 1 98.31 94 LEU A N 1
ATOM 757 C CA . LEU A 1 94 ? -8.227 8.188 1.671 1 98.31 94 LEU A CA 1
ATOM 758 C C . LEU A 1 94 ? -6.898 8.859 1.999 1 98.31 94 LEU A C 1
ATOM 760 O O . LEU A 1 94 ? -6.762 10.078 1.865 1 98.31 94 LEU A O 1
ATOM 764 N N . HIS A 1 95 ? -5.984 8.125 2.445 1 98.25 95 HIS A N 1
ATOM 765 C CA . HIS A 1 95 ? -4.598 8.562 2.568 1 98.25 95 HIS A CA 1
ATOM 766 C C . HIS A 1 95 ? -3.635 7.391 2.398 1 98.25 95 HIS A C 1
ATOM 768 O O . HIS A 1 95 ? -3.877 6.301 2.924 1 98.25 95 HIS A O 1
ATOM 774 N N . VAL A 1 96 ? -2.609 7.617 1.655 1 98.62 96 VAL A N 1
ATOM 775 C CA . VAL A 1 96 ? -1.59 6.625 1.322 1 98.62 96 VAL A CA 1
ATOM 776 C C . VAL A 1 96 ? -0.37 6.816 2.223 1 98.62 96 VAL A C 1
ATOM 778 O O . VAL A 1 96 ? 0.221 7.898 2.256 1 98.62 96 VAL A O 1
ATOM 781 N N . HIS A 1 97 ? -0.024 5.773 2.914 1 97.94 97 HIS A N 1
ATOM 782 C CA . HIS A 1 97 ? 1.153 5.812 3.775 1 97.94 97 HIS A CA 1
ATOM 783 C C . HIS A 1 97 ? 2.432 5.59 2.975 1 97.94 97 HIS A C 1
ATOM 785 O O . HIS A 1 97 ? 2.535 4.617 2.223 1 97.94 97 HIS A O 1
ATOM 791 N N . LEU A 1 98 ? 3.342 6.422 3.059 1 98.38 98 LEU A N 1
ATOM 792 C CA . LEU A 1 98 ? 4.723 6.242 2.621 1 98.38 98 LEU A CA 1
ATOM 793 C C . LEU A 1 98 ? 5.668 6.188 3.818 1 98.38 98 LEU A C 1
ATOM 795 O O . LEU A 1 98 ? 5.883 7.195 4.488 1 98.38 98 LEU A O 1
ATOM 799 N N . ILE A 1 99 ? 6.219 5.031 4.039 1 96.88 99 ILE A N 1
ATOM 800 C CA . ILE A 1 99 ? 6.988 4.82 5.262 1 96.88 99 ILE A CA 1
ATOM 801 C C . ILE A 1 99 ? 8.43 4.469 4.906 1 96.88 99 ILE A C 1
ATOM 803 O O . ILE A 1 99 ? 8.711 3.355 4.453 1 96.88 99 ILE A O 1
ATOM 807 N N . PRO A 1 100 ? 9.359 5.379 5.105 1 97.5 100 PRO A N 1
ATOM 808 C CA . PRO A 1 100 ? 10.773 5.043 4.926 1 97.5 100 PRO A CA 1
ATOM 809 C C . PRO A 1 100 ? 11.25 3.959 5.891 1 97.5 100 PRO A C 1
ATOM 811 O O . PRO A 1 100 ? 10.812 3.92 7.047 1 97.5 100 PRO A O 1
ATOM 814 N N . ARG A 1 101 ? 12.102 3.137 5.367 1 96.56 101 ARG A N 1
ATOM 815 C CA . ARG A 1 101 ? 12.719 2.086 6.176 1 96.56 101 ARG A CA 1
ATOM 816 C C . ARG A 1 101 ? 14.227 2.264 6.246 1 96.56 101 ARG A C 1
ATOM 818 O O . ARG A 1 101 ? 14.852 2.723 5.285 1 96.56 101 ARG A O 1
ATOM 825 N N . TYR A 1 102 ? 14.766 1.842 7.336 1 95.38 102 TYR A N 1
ATOM 826 C CA . TYR A 1 102 ? 16.188 2.033 7.582 1 95.38 102 TYR A CA 1
ATOM 827 C C . TYR A 1 102 ? 16.859 0.719 7.973 1 95.38 102 TYR A C 1
ATOM 829 O O . TYR A 1 102 ? 16.203 -0.174 8.523 1 95.38 102 TYR A O 1
ATOM 837 N N . VAL A 1 103 ? 18.125 0.71 7.641 1 94.62 103 VAL A N 1
ATOM 838 C CA . VAL A 1 103 ? 18.891 -0.477 8.016 1 94.62 103 VAL A CA 1
ATOM 839 C C . VAL A 1 103 ? 18.781 -0.705 9.523 1 94.62 103 VAL A C 1
ATOM 841 O O . VAL A 1 103 ? 19.016 0.211 10.312 1 94.62 103 VAL A O 1
ATOM 844 N N . GLY A 1 104 ? 18.297 -1.934 9.891 1 90.38 104 GLY A N 1
ATOM 845 C CA . GLY A 1 104 ? 18.297 -2.32 11.289 1 90.38 104 GLY A CA 1
ATOM 846 C C . GLY A 1 104 ? 17.078 -1.826 12.047 1 90.38 104 GLY A C 1
ATOM 847 O O . GLY A 1 104 ? 16.984 -1.992 13.266 1 90.38 104 GLY A O 1
ATOM 848 N N . ASP A 1 105 ? 16.109 -1.248 11.359 1 88.62 105 ASP A N 1
ATOM 849 C CA . ASP A 1 105 ? 14.961 -0.726 12.086 1 88.62 105 ASP A CA 1
ATOM 850 C C . ASP A 1 105 ? 14.062 -1.859 12.578 1 88.62 105 ASP A C 1
ATOM 852 O O . ASP A 1 105 ? 13.203 -1.647 13.43 1 88.62 105 ASP A O 1
ATOM 856 N N . VAL A 1 106 ? 14.219 -3.035 12.039 1 85.06 106 VAL A N 1
ATOM 857 C CA . VAL A 1 106 ? 13.641 -4.273 12.547 1 85.06 106 VAL A CA 1
ATOM 858 C C . VAL A 1 106 ? 14.672 -5.395 12.469 1 85.06 106 VAL A C 1
ATOM 860 O O . VAL A 1 106 ? 15.602 -5.34 11.656 1 85.06 106 VAL A O 1
ATOM 863 N N . SER A 1 107 ? 14.492 -6.328 13.328 1 83.81 107 SER A N 1
ATOM 864 C CA . SER A 1 107 ? 15.469 -7.414 13.359 1 83.81 107 SER A CA 1
ATOM 865 C C . SER A 1 107 ? 15.406 -8.25 12.086 1 83.81 107 SER A C 1
ATOM 867 O O . SER A 1 107 ? 16.438 -8.562 11.492 1 83.81 107 SER A O 1
ATOM 869 N N . ASN A 1 108 ? 14.219 -8.625 11.609 1 84 108 ASN A N 1
ATOM 870 C CA . ASN A 1 108 ? 13.969 -9.344 10.367 1 84 108 ASN A CA 1
ATOM 871 C C . ASN A 1 108 ? 12.953 -8.625 9.5 1 84 108 ASN A C 1
ATOM 873 O O . ASN A 1 108 ? 11.742 -8.711 9.742 1 84 108 ASN A O 1
ATOM 877 N N . PRO A 1 109 ? 13.43 -7.918 8.523 1 83.69 109 PRO A N 1
ATOM 878 C CA . PRO A 1 109 ? 12.523 -7.094 7.711 1 83.69 109 PRO A CA 1
ATOM 879 C C . PRO A 1 109 ? 11.703 -7.918 6.727 1 83.69 109 PRO A C 1
ATOM 881 O O . PRO A 1 109 ? 10.766 -7.395 6.117 1 83.69 109 PRO A O 1
ATOM 884 N N . ARG A 1 110 ? 11.977 -9.172 6.582 1 82.19 110 ARG A N 1
ATOM 885 C CA . ARG A 1 110 ? 11.336 -9.992 5.555 1 82.19 110 ARG A CA 1
ATOM 886 C C . ARG A 1 110 ? 9.82 -10 5.715 1 82.19 110 ARG A C 1
ATOM 888 O O . ARG A 1 110 ? 9.312 -10.109 6.832 1 82.19 110 ARG A O 1
ATOM 895 N N . GLY A 1 111 ? 9.117 -9.805 4.645 1 85.25 111 GLY A N 1
ATOM 896 C CA . GLY A 1 111 ? 7.664 -9.836 4.633 1 85.25 111 GLY A CA 1
ATOM 897 C C . GLY A 1 111 ? 7.035 -8.461 4.516 1 85.25 111 GLY A C 1
ATOM 898 O O . GLY A 1 111 ? 5.984 -8.305 3.887 1 85.25 111 GLY A O 1
ATOM 899 N N . GLY A 1 112 ? 7.688 -7.473 5.266 1 87.75 112 GLY A N 1
ATOM 900 C CA . GLY A 1 112 ? 7.242 -6.098 5.082 1 87.75 112 GLY A CA 1
ATOM 901 C C . GLY A 1 112 ? 5.773 -5.898 5.414 1 87.75 112 GLY A C 1
ATOM 902 O O . GLY A 1 112 ? 5.34 -6.199 6.527 1 87.75 112 GLY A O 1
ATOM 903 N N . VAL A 1 113 ? 5.008 -5.594 4.449 1 87.19 113 VAL A N 1
ATOM 904 C CA . VAL A 1 113 ? 3.609 -5.215 4.605 1 87.19 113 VAL A CA 1
ATOM 905 C C . VAL A 1 113 ? 2.783 -6.43 5.016 1 87.19 113 VAL A C 1
ATOM 907 O O . VAL A 1 113 ? 1.631 -6.297 5.434 1 87.19 113 VAL A O 1
ATOM 910 N N . ARG A 1 114 ? 3.316 -7.594 4.992 1 82.12 114 ARG A N 1
ATOM 911 C CA . ARG A 1 114 ? 2.621 -8.789 5.457 1 82.12 114 ARG A CA 1
ATOM 912 C C . ARG A 1 114 ? 2.471 -8.781 6.973 1 82.12 114 ARG A C 1
ATOM 914 O O . ARG A 1 114 ? 1.626 -9.492 7.523 1 82.12 114 ARG A O 1
ATOM 921 N N . ASN A 1 115 ? 3.377 -8.102 7.59 1 76.31 115 ASN A N 1
ATOM 922 C CA . ASN A 1 115 ? 3.461 -8.18 9.047 1 76.31 115 ASN A CA 1
ATOM 923 C C . ASN A 1 115 ? 2.406 -7.309 9.711 1 76.31 115 ASN A C 1
ATOM 925 O O . ASN A 1 115 ? 2.539 -6.953 10.883 1 76.31 115 ASN A O 1
ATOM 929 N N . LEU A 1 116 ? 1.447 -6.926 9.008 1 72.75 116 LEU A N 1
ATOM 930 C CA . LEU A 1 116 ? 0.366 -6.113 9.555 1 72.75 116 LEU A CA 1
ATOM 931 C C . LEU A 1 116 ? -0.438 -6.898 10.586 1 72.75 116 LEU A C 1
ATOM 933 O O . LEU A 1 116 ? -1.146 -6.312 11.406 1 72.75 116 LEU A O 1
ATOM 937 N N . LYS A 1 117 ? -0.276 -8.195 10.492 1 65.12 117 LYS A N 1
ATOM 938 C CA . LYS A 1 117 ? -0.897 -9.133 11.422 1 65.12 117 LYS A CA 1
ATOM 939 C C . LYS A 1 117 ? -0.154 -10.469 11.445 1 65.12 117 LYS A C 1
ATOM 941 O O . LYS A 1 117 ? 0.756 -10.688 10.641 1 65.12 117 LYS A O 1
ATOM 946 N N . GLU A 1 118 ? -0.491 -11.164 12.57 1 57.56 118 GLU A N 1
ATOM 947 C CA . GLU A 1 118 ? 0.018 -12.531 12.547 1 57.56 118 GLU A CA 1
ATOM 948 C C . GLU A 1 118 ? -0.499 -13.289 11.328 1 57.56 118 GLU A C 1
ATOM 950 O O . GLU A 1 118 ? -1.708 -13.344 11.086 1 57.56 118 GLU A O 1
ATOM 955 N N . ALA A 1 119 ? 0.519 -13.766 10.547 1 53.59 119 ALA A N 1
ATOM 956 C CA . ALA A 1 119 ? 0.177 -14.398 9.281 1 53.59 119 ALA A CA 1
ATOM 957 C C . ALA A 1 119 ? -0.454 -15.766 9.5 1 53.59 119 ALA A C 1
ATOM 959 O O . ALA A 1 119 ? -0.173 -16.438 10.5 1 53.59 119 ALA A O 1
ATOM 960 N N . PHE A 1 120 ? -1.443 -16.109 8.609 1 46.72 120 PHE A N 1
ATOM 961 C CA . PHE A 1 120 ? -2.01 -17.453 8.562 1 46.72 120 PHE A CA 1
ATOM 962 C C . PHE A 1 120 ? -0.924 -18.484 8.297 1 46.72 120 PHE A C 1
ATOM 964 O O . PHE A 1 120 ? -0.958 -19.594 8.859 1 46.72 120 PHE A O 1
ATOM 971 N N . VAL A 1 121 ? 0.049 -18.172 7.402 1 42 121 VAL A N 1
ATOM 972 C CA . VAL A 1 121 ? 1.183 -19.031 7.051 1 42 121 VAL A CA 1
ATOM 973 C C . VAL A 1 121 ? 2.484 -18.25 7.215 1 42 121 VAL A C 1
ATOM 975 O O . VAL A 1 121 ? 2.633 -17.156 6.664 1 42 121 VAL A O 1
ATOM 978 N N . GLU A 1 122 ? 3.273 -18.75 8.125 1 48.03 122 GLU A N 1
ATOM 979 C CA . GLU A 1 122 ? 4.547 -18.078 8.391 1 48.03 122 GLU A CA 1
ATOM 980 C C . GLU A 1 122 ? 5.359 -17.906 7.113 1 48.03 122 GLU A C 1
ATOM 982 O O . GLU A 1 122 ? 5.395 -18.812 6.27 1 48.03 122 GLU A O 1
ATOM 987 N N . TYR A 1 123 ? 5.598 -16.75 6.609 1 49.09 123 TYR A N 1
ATOM 988 C CA . TYR A 1 123 ? 6.473 -16.484 5.469 1 49.09 123 TYR A CA 1
ATOM 989 C C . TYR A 1 123 ? 7.93 -16.422 5.906 1 49.09 123 TYR A C 1
ATOM 991 O O . TYR A 1 123 ? 8.297 -15.578 6.73 1 49.09 123 TYR A O 1
ATOM 999 N N . ASP A 1 124 ? 8.633 -17.547 5.762 1 40.97 124 ASP A N 1
ATOM 1000 C CA . ASP A 1 124 ? 10.055 -17.578 6.078 1 40.97 124 ASP A CA 1
ATOM 1001 C C . ASP A 1 124 ? 10.891 -17.078 4.898 1 40.97 124 ASP A C 1
ATOM 1003 O O . ASP A 1 124 ? 12.102 -17.312 4.848 1 40.97 124 ASP A O 1
ATOM 1007 N N . GLY A 1 125 ? 10.742 -16.141 4.234 1 39.62 125 GLY A N 1
ATOM 1008 C CA . GLY A 1 125 ? 11.57 -15.633 3.152 1 39.62 125 GLY A CA 1
ATOM 1009 C C . GLY A 1 125 ? 11.875 -16.672 2.1 1 39.62 125 GLY A C 1
ATOM 1010 O O . GLY A 1 125 ? 11.812 -17.875 2.373 1 39.62 125 GLY A O 1
ATOM 1011 N N . MET B 1 1 ? 21.297 -17.797 -12.812 1 43.31 1 MET B N 1
ATOM 1012 C CA . MET B 1 1 ? 20.656 -16.516 -12.484 1 43.31 1 MET B CA 1
ATOM 1013 C C . MET B 1 1 ? 19.234 -16.75 -11.961 1 43.31 1 MET B C 1
ATOM 1015 O O . MET B 1 1 ? 18.422 -17.391 -12.625 1 43.31 1 MET B O 1
ATOM 1019 N N . SER B 1 2 ? 19.016 -16.891 -10.664 1 55.81 2 SER B N 1
ATOM 1020 C CA . SER B 1 2 ? 17.797 -17.469 -10.109 1 55.81 2 SER B CA 1
ATOM 1021 C C . SER B 1 2 ? 16.562 -16.875 -10.773 1 55.81 2 SER B C 1
ATOM 1023 O O . SER B 1 2 ? 16.484 -15.672 -11 1 55.81 2 SER B O 1
ATOM 1025 N N . GLU B 1 3 ? 15.898 -17.594 -11.539 1 85.31 3 GLU B N 1
ATOM 1026 C CA . GLU B 1 3 ? 14.758 -17.25 -12.383 1 85.31 3 GLU B CA 1
ATOM 1027 C C . GLU B 1 3 ? 13.672 -16.531 -11.586 1 85.31 3 GLU B C 1
ATOM 1029 O O . GLU B 1 3 ? 13.414 -16.891 -10.438 1 85.31 3 GLU B O 1
ATOM 1034 N N . CYS B 1 4 ? 13.328 -15.359 -11.828 1 92.69 4 CYS B N 1
ATOM 1035 C CA . CYS B 1 4 ? 12.266 -14.586 -11.203 1 92.69 4 CYS B CA 1
ATOM 1036 C C . CYS B 1 4 ? 10.93 -15.32 -11.297 1 92.69 4 CYS B C 1
ATOM 1038 O O . CYS B 1 4 ? 10.43 -15.57 -1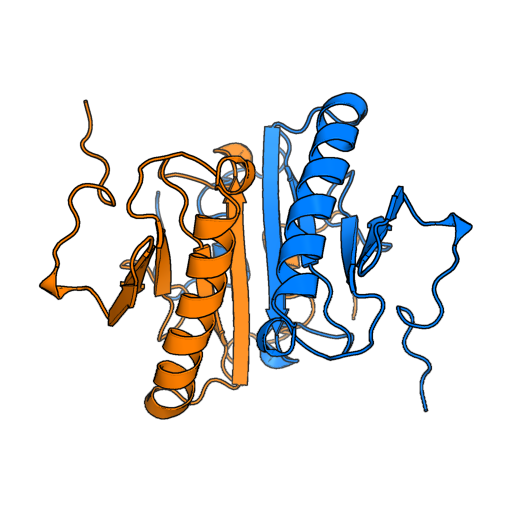2.398 1 92.69 4 CYS B O 1
ATOM 1040 N N . ILE B 1 5 ? 10.406 -15.695 -10.234 1 91.75 5 ILE B N 1
ATOM 1041 C CA . ILE B 1 5 ? 9.188 -16.5 -10.164 1 91.75 5 ILE B CA 1
ATOM 1042 C C . ILE B 1 5 ? 8.031 -15.75 -10.805 1 91.75 5 ILE B C 1
ATOM 1044 O O . ILE B 1 5 ? 7.07 -16.359 -11.281 1 91.75 5 ILE B O 1
ATOM 1048 N N . PHE B 1 6 ? 8.117 -14.469 -10.883 1 94.81 6 PHE B N 1
ATOM 1049 C CA . PHE B 1 6 ? 7.023 -13.688 -11.453 1 94.81 6 PHE B CA 1
ATOM 1050 C C . PHE B 1 6 ? 7.219 -13.492 -12.953 1 94.81 6 PHE B C 1
ATOM 1052 O O . PHE B 1 6 ? 6.293 -13.086 -13.656 1 94.81 6 PHE B O 1
ATOM 1059 N N . CYS B 1 7 ? 8.453 -13.773 -13.445 1 95 7 CYS B N 1
ATOM 1060 C CA . CYS B 1 7 ? 8.68 -13.758 -14.883 1 95 7 CYS B CA 1
ATOM 1061 C C . CYS B 1 7 ? 8.25 -15.07 -15.516 1 95 7 CYS B C 1
ATOM 1063 O O . CYS B 1 7 ? 7.988 -15.133 -16.719 1 95 7 CYS B O 1
ATOM 1065 N N . ASN B 1 8 ? 8.297 -16.109 -14.734 1 90.44 8 ASN B N 1
ATOM 1066 C CA . ASN B 1 8 ? 7.953 -17.453 -15.203 1 90.44 8 ASN B CA 1
ATOM 1067 C C . ASN B 1 8 ? 6.719 -18 -14.492 1 90.44 8 ASN B C 1
ATOM 1069 O O . ASN B 1 8 ? 6.727 -19.125 -14 1 90.44 8 ASN B O 1
ATOM 1073 N N . TYR B 1 9 ? 5.727 -17.234 -14.477 1 84.25 9 TYR B N 1
ATOM 1074 C CA . TYR B 1 9 ? 4.531 -17.609 -13.734 1 84.25 9 TYR B CA 1
ATOM 1075 C C . TYR B 1 9 ? 3.695 -18.625 -14.523 1 84.25 9 TYR B C 1
ATOM 1077 O O . TYR B 1 9 ? 3.738 -18.641 -15.758 1 84.25 9 TYR B O 1
ATOM 1085 N N . ASN B 1 10 ? 3.049 -19.438 -13.805 1 89.62 10 ASN B N 1
ATOM 1086 C CA . ASN B 1 10 ? 2.102 -20.375 -14.398 1 89.62 10 ASN B CA 1
ATOM 1087 C C . ASN B 1 10 ? 0.794 -19.688 -14.781 1 89.62 10 ASN B C 1
ATOM 1089 O O . ASN B 1 10 ? 0.068 -19.203 -13.914 1 89.62 10 ASN B O 1
ATOM 1093 N N . LYS B 1 11 ? 0.351 -19.766 -15.961 1 92.5 11 LYS B N 1
ATOM 1094 C CA . LYS B 1 11 ? -0.826 -19.062 -16.469 1 92.5 11 LYS B CA 1
ATOM 1095 C C . LYS B 1 11 ? -2.104 -19.594 -15.836 1 92.5 11 LYS B C 1
ATOM 1097 O O . LYS B 1 11 ? -3.104 -18.875 -15.742 1 92.5 11 LYS B O 1
ATOM 1102 N N . SER B 1 12 ? -2.041 -20.781 -15.391 1 95.06 12 SER B N 1
ATOM 1103 C CA . SER B 1 12 ? -3.229 -21.391 -14.797 1 95.06 12 SER B CA 1
ATOM 1104 C C . SER B 1 12 ? -3.557 -20.75 -13.453 1 95.06 12 SER B C 1
ATOM 1106 O O . SER B 1 12 ? -4.668 -20.906 -12.945 1 95.06 12 SER B O 1
ATOM 1108 N N . GLU B 1 13 ? -2.637 -20 -12.914 1 95.44 13 GLU B N 1
ATOM 1109 C CA . GLU B 1 13 ? -2.824 -19.406 -11.594 1 95.44 13 GLU B CA 1
ATOM 1110 C C . GLU B 1 13 ? -3.396 -18 -11.695 1 95.44 13 GLU B C 1
ATOM 1112 O O . GLU B 1 13 ? -3.766 -17.391 -10.688 1 95.44 13 GLU B O 1
ATOM 1117 N N . ILE B 1 14 ? -3.547 -17.516 -12.898 1 97.31 14 ILE B N 1
ATOM 1118 C CA . ILE B 1 14 ? -3.961 -16.141 -13.094 1 97.31 14 ILE B CA 1
ATOM 1119 C C . ILE B 1 14 ? -5.449 -15.992 -12.781 1 97.31 14 ILE B C 1
ATOM 1121 O O . ILE B 1 14 ? -6.277 -16.719 -13.328 1 97.31 14 ILE B O 1
ATOM 1125 N N . ILE B 1 15 ? -5.742 -15.086 -11.93 1 97 15 ILE B N 1
ATOM 1126 C CA . ILE B 1 15 ? -7.113 -14.758 -11.555 1 97 15 ILE B CA 1
ATOM 1127 C C . ILE B 1 15 ? -7.699 -13.766 -12.555 1 97 15 ILE B C 1
ATOM 1129 O O . ILE B 1 15 ? -8.875 -13.867 -12.922 1 97 15 ILE B O 1
ATOM 1133 N N . ALA B 1 16 ? -6.938 -12.773 -12.875 1 98.06 16 ALA B N 1
ATOM 1134 C CA . ALA B 1 16 ? -7.281 -11.703 -13.805 1 98.06 16 ALA B CA 1
ATOM 1135 C C . ALA B 1 16 ? -6.027 -11.062 -14.391 1 98.06 16 ALA B C 1
ATOM 1137 O O . ALA B 1 16 ? -4.953 -11.117 -13.789 1 98.06 16 ALA B O 1
ATOM 1138 N N . GLU B 1 17 ? -6.156 -10.547 -15.555 1 98.06 17 GLU B N 1
ATOM 1139 C CA . GLU B 1 17 ? -5.016 -9.867 -16.156 1 98.06 17 GLU B CA 1
ATOM 1140 C C . GLU B 1 17 ? -5.465 -8.797 -17.141 1 98.06 17 GLU B C 1
ATOM 1142 O O . GLU B 1 17 ? -6.617 -8.797 -17.578 1 98.06 17 GLU B O 1
ATOM 1147 N N . ASN B 1 18 ? -4.652 -7.832 -17.359 1 98.31 18 ASN B N 1
ATOM 1148 C CA . ASN B 1 18 ? -4.797 -6.859 -18.438 1 98.31 18 ASN B CA 1
ATOM 1149 C C . ASN B 1 18 ? -3.52 -6.738 -19.266 1 98.31 18 ASN B C 1
ATOM 1151 O O . ASN B 1 18 ? -2.654 -7.613 -19.203 1 98.31 18 ASN B O 1
ATOM 1155 N N . LYS B 1 19 ? -3.424 -5.746 -20.016 1 98.19 19 LYS B N 1
ATOM 1156 C CA . LYS B 1 19 ? -2.326 -5.605 -20.969 1 98.19 19 LYS B CA 1
ATOM 1157 C C . LYS B 1 19 ? -0.978 -5.582 -20.25 1 98.19 19 LYS B C 1
ATOM 1159 O O . LYS B 1 19 ? 0.007 -6.129 -20.75 1 98.19 19 LYS B O 1
ATOM 1164 N N . TYR B 1 20 ? -0.887 -5.035 -19.047 1 98.44 20 TYR B N 1
ATOM 1165 C CA . TYR B 1 20 ? 0.409 -4.742 -18.453 1 98.44 20 TYR B CA 1
ATOM 1166 C C . TYR B 1 20 ? 0.607 -5.543 -17.172 1 98.44 20 TYR B C 1
ATOM 1168 O O . TYR B 1 20 ? 1.726 -5.645 -16.656 1 98.44 20 TYR B O 1
ATOM 1176 N N . THR B 1 21 ? -0.472 -6.145 -16.609 1 98.56 21 THR B N 1
ATOM 1177 C CA . THR B 1 21 ? -0.369 -6.746 -15.273 1 98.56 21 THR B CA 1
ATOM 1178 C C . THR B 1 21 ? -1.207 -8.016 -15.195 1 98.56 21 THR B C 1
ATOM 1180 O O . THR B 1 21 ? -2.08 -8.25 -16.031 1 98.56 21 THR B O 1
ATOM 1183 N N . PHE B 1 22 ? -0.862 -8.828 -14.227 1 98.62 22 PHE B N 1
ATOM 1184 C CA . PHE B 1 22 ? -1.655 -10.008 -13.898 1 98.62 22 PHE B CA 1
ATOM 1185 C C . PHE B 1 22 ? -1.744 -10.195 -12.391 1 98.62 22 PHE B C 1
ATOM 1187 O O . PHE B 1 22 ? -0.954 -9.625 -11.641 1 98.62 22 PHE B O 1
ATOM 1194 N N . ALA B 1 23 ? -2.785 -10.992 -11.992 1 98.62 23 ALA B N 1
ATOM 1195 C CA . ALA B 1 23 ? -3.029 -11.219 -10.57 1 98.62 23 ALA B CA 1
ATOM 1196 C C . ALA B 1 23 ? -3.018 -12.711 -10.25 1 98.62 23 ALA B C 1
ATOM 1198 O O . ALA B 1 23 ? -3.576 -13.523 -10.992 1 98.62 23 ALA B O 1
ATOM 1199 N N . ILE B 1 24 ? -2.375 -13.031 -9.125 1 98 24 ILE B N 1
ATOM 1200 C CA . ILE B 1 24 ? -2.381 -14.398 -8.617 1 98 24 ILE B CA 1
ATOM 1201 C C . ILE B 1 24 ? -2.602 -14.383 -7.105 1 98 24 ILE B C 1
ATOM 1203 O O . ILE B 1 24 ? -2.344 -13.375 -6.441 1 98 24 ILE B O 1
ATOM 1207 N N . LEU B 1 25 ? -3.088 -15.508 -6.621 1 96.62 25 LEU B N 1
ATOM 1208 C CA . LEU B 1 25 ? -3.15 -15.641 -5.168 1 96.62 25 LEU B CA 1
ATOM 1209 C C . LEU B 1 25 ? -1.755 -15.812 -4.578 1 96.62 25 LEU B C 1
ATOM 1211 O O . LEU B 1 25 ? -0.915 -16.516 -5.152 1 96.62 25 LEU B O 1
ATOM 1215 N N . ASP B 1 26 ? -1.517 -15.133 -3.537 1 94.94 26 ASP B N 1
ATOM 1216 C CA . ASP B 1 26 ? -0.243 -15.32 -2.85 1 94.94 26 ASP B CA 1
ATOM 1217 C C . ASP B 1 26 ? -0.108 -16.75 -2.336 1 94.94 26 ASP B C 1
ATOM 1219 O O . ASP B 1 26 ? -1.06 -17.312 -1.79 1 94.94 26 ASP B O 1
ATOM 1223 N N . HIS B 1 27 ? 1.032 -17.328 -2.463 1 90.12 27 HIS B N 1
ATOM 1224 C CA . HIS B 1 27 ? 1.254 -18.703 -2.043 1 90.12 27 HIS B CA 1
ATOM 1225 C C . HIS B 1 27 ? 1.388 -18.797 -0.527 1 90.12 27 HIS B C 1
ATOM 1227 O O . HIS B 1 27 ? 1.218 -19.875 0.046 1 90.12 27 HIS B O 1
ATOM 1233 N N . PHE B 1 28 ? 1.759 -17.703 0.114 1 89.31 28 PHE B N 1
ATOM 1234 C CA . PHE B 1 28 ? 1.852 -17.609 1.566 1 89.31 28 PHE B CA 1
ATOM 1235 C C . PHE B 1 28 ? 0.941 -16.5 2.092 1 89.31 28 PHE B C 1
ATOM 1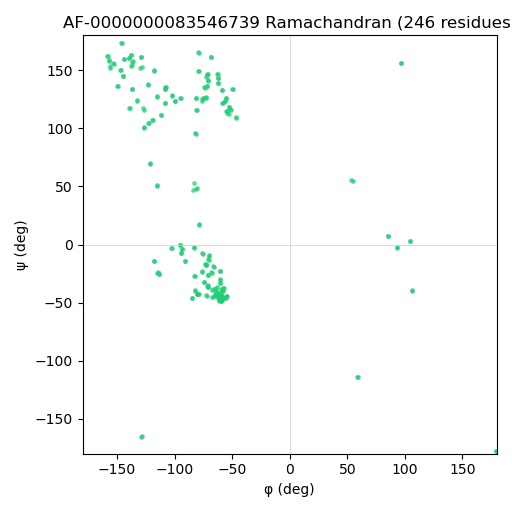237 O O . PHE B 1 28 ? 1.416 -15.516 2.66 1 89.31 28 PHE B O 1
ATOM 1244 N N . PRO B 1 29 ? -0.31 -16.75 1.989 1 92.5 29 PRO B N 1
ATOM 1245 C CA . PRO B 1 29 ? -1.276 -15.68 2.246 1 92.5 29 PRO B CA 1
ATOM 1246 C C . PRO B 1 29 ? -1.351 -15.297 3.721 1 92.5 29 PRO B C 1
ATOM 1248 O O . PRO B 1 29 ? -1.248 -16.156 4.594 1 92.5 29 PRO B O 1
ATOM 1251 N N . VAL B 1 30 ? -1.482 -14 3.943 1 90.19 30 VAL B N 1
ATOM 1252 C CA . VAL B 1 30 ? -1.754 -13.461 5.27 1 90.19 30 VAL B CA 1
ATOM 1253 C C . VAL B 1 30 ? -3.197 -13.766 5.668 1 90.19 30 VAL B C 1
ATOM 1255 O O . VAL B 1 30 ? -3.471 -14.102 6.824 1 90.19 30 VAL B O 1
ATOM 1258 N N . ASN B 1 31 ? -4.16 -13.594 4.766 1 93.19 31 ASN B N 1
ATOM 1259 C CA . ASN B 1 31 ? -5.586 -13.867 4.898 1 93.19 31 ASN B CA 1
ATOM 1260 C C . ASN B 1 31 ? -6.148 -14.523 3.641 1 93.19 31 ASN B C 1
ATOM 1262 O O . ASN B 1 31 ? -5.504 -14.523 2.59 1 93.19 31 ASN B O 1
ATOM 1266 N N . GLU B 1 32 ? -7.336 -15.117 3.805 1 94.31 32 GLU B N 1
ATOM 1267 C CA . GLU B 1 32 ? -8.031 -15.656 2.645 1 94.31 32 GLU B CA 1
ATOM 1268 C C . GLU B 1 32 ? -8.234 -14.594 1.569 1 94.31 32 GLU B C 1
ATOM 1270 O O . GLU B 1 32 ? -8.68 -13.484 1.863 1 94.31 32 GLU B O 1
ATOM 1275 N N . GLY B 1 33 ? -7.773 -14.945 0.35 1 96 33 GLY B N 1
ATOM 1276 C CA . GLY B 1 33 ? -7.949 -14.047 -0.775 1 96 33 GLY B CA 1
ATOM 1277 C C . GLY B 1 33 ? -6.766 -13.125 -0.992 1 96 33 GLY B C 1
ATOM 1278 O O . GLY B 1 33 ? -6.754 -12.328 -1.934 1 96 33 GLY B O 1
ATOM 1279 N N . HIS B 1 34 ? -5.73 -13.211 -0.096 1 97.06 34 HIS B N 1
ATOM 1280 C CA . HIS B 1 34 ? -4.52 -12.43 -0.324 1 97.06 34 HIS B CA 1
ATOM 1281 C C . HIS B 1 34 ? -3.961 -12.68 -1.721 1 97.06 34 HIS B C 1
ATOM 1283 O O . HIS B 1 34 ? -3.607 -13.812 -2.061 1 97.06 34 HIS B O 1
ATOM 1289 N N . CYS B 1 35 ? -3.93 -11.609 -2.471 1 97.25 35 CYS B N 1
ATOM 1290 C CA . CYS B 1 35 ? -3.479 -11.75 -3.85 1 97.25 35 CYS B CA 1
ATOM 1291 C C . CYS B 1 35 ? -2.398 -10.727 -4.176 1 97.25 35 CYS B C 1
ATOM 1293 O O . CYS B 1 35 ? -2.201 -9.766 -3.432 1 97.25 35 CYS B O 1
ATOM 1295 N N . LEU B 1 36 ? -1.663 -11.008 -5.23 1 98.12 36 LEU B N 1
ATOM 1296 C CA . LEU B 1 36 ? -0.595 -10.156 -5.734 1 98.12 36 LEU B CA 1
ATOM 1297 C C . LEU B 1 36 ? -0.928 -9.625 -7.125 1 98.12 36 LEU B C 1
ATOM 1299 O O . LEU B 1 36 ? -1.369 -10.391 -7.992 1 98.12 36 LEU B O 1
ATOM 1303 N N . ILE B 1 37 ? -0.863 -8.328 -7.324 1 98.75 37 ILE B N 1
ATOM 1304 C CA . ILE B 1 37 ? -0.892 -7.73 -8.656 1 98.75 37 ILE B CA 1
ATOM 1305 C C . ILE B 1 37 ? 0.535 -7.488 -9.141 1 98.75 37 ILE B C 1
ATOM 1307 O O . ILE B 1 37 ? 1.314 -6.797 -8.484 1 98.75 37 ILE B O 1
ATOM 1311 N N . ILE B 1 38 ? 0.885 -7.992 -10.328 1 98.56 38 ILE B N 1
ATOM 1312 C CA . ILE B 1 38 ? 2.273 -8.062 -10.773 1 98.56 38 ILE B CA 1
ATOM 1313 C C . ILE B 1 38 ? 2.383 -7.531 -12.203 1 98.56 38 ILE B C 1
ATOM 1315 O O . ILE B 1 38 ? 1.657 -7.98 -13.094 1 98.56 38 ILE B O 1
ATOM 1319 N N . PRO B 1 39 ? 3.234 -6.531 -12.414 1 98.62 39 PRO B N 1
ATOM 1320 C CA . PRO B 1 39 ? 3.486 -6.137 -13.805 1 98.62 39 PRO B CA 1
ATOM 1321 C C . PRO B 1 39 ? 4.129 -7.25 -14.625 1 98.62 39 PRO B C 1
ATOM 1323 O O . PRO B 1 39 ? 4.957 -8.008 -14.109 1 98.62 39 PRO B O 1
ATOM 1326 N N . LYS B 1 40 ? 3.797 -7.289 -15.859 1 97.62 40 LYS B N 1
ATOM 1327 C CA . LYS B 1 40 ? 4.383 -8.281 -16.75 1 97.62 40 LYS B CA 1
ATOM 1328 C C . LYS B 1 40 ? 5.848 -7.965 -17.047 1 97.62 40 LYS B C 1
ATOM 1330 O O . LYS B 1 40 ? 6.664 -8.875 -17.203 1 97.62 40 LYS B O 1
ATOM 1335 N N . ARG B 1 41 ? 6.168 -6.66 -17.141 1 97.5 41 ARG B N 1
ATOM 1336 C CA . ARG B 1 41 ? 7.562 -6.254 -17.281 1 97.5 41 ARG B CA 1
ATOM 1337 C C . ARG B 1 41 ? 8.305 -6.426 -15.953 1 97.5 41 ARG B C 1
ATOM 1339 O O . ARG B 1 41 ? 7.789 -6.082 -14.891 1 97.5 41 ARG B O 1
ATOM 1346 N N . HIS B 1 42 ? 9.492 -6.98 -15.977 1 97.88 42 HIS B N 1
ATOM 1347 C CA . HIS B 1 42 ? 10.312 -7.188 -14.789 1 97.88 42 HIS B CA 1
ATOM 1348 C C . HIS B 1 42 ? 11.047 -5.906 -14.398 1 97.88 42 HIS B C 1
ATOM 1350 O O . HIS B 1 42 ? 11.906 -5.426 -15.141 1 97.88 42 HIS B O 1
ATOM 1356 N N . PHE B 1 43 ? 10.719 -5.41 -13.289 1 97.69 43 PHE B N 1
ATOM 1357 C CA . PHE B 1 43 ? 11.422 -4.309 -12.648 1 97.69 43 PHE B CA 1
ATOM 1358 C C . PHE B 1 43 ? 11.18 -4.312 -11.141 1 97.69 43 PHE B C 1
ATOM 1360 O O . PHE B 1 43 ? 10.18 -4.855 -10.672 1 97.69 43 PHE B O 1
ATOM 1367 N N . PRO B 1 44 ? 11.953 -3.75 -10.383 1 96.12 44 PRO B N 1
ATOM 1368 C CA . PRO B 1 44 ? 12.023 -4.09 -8.961 1 96.12 44 PRO B CA 1
ATOM 1369 C C . PRO B 1 44 ? 10.945 -3.393 -8.133 1 96.12 44 PRO B C 1
ATOM 1371 O O . PRO B 1 44 ? 10.523 -3.916 -7.094 1 96.12 44 PRO B O 1
ATOM 1374 N N . ASN B 1 45 ? 10.672 -2.049 -8.477 1 96.19 45 ASN B N 1
ATOM 1375 C CA . ASN B 1 45 ? 9.805 -1.416 -7.488 1 96.19 45 ASN B CA 1
ATOM 1376 C C . ASN B 1 45 ? 8.852 -0.415 -8.141 1 96.19 45 ASN B C 1
ATOM 1378 O O . ASN B 1 45 ? 8.984 -0.104 -9.32 1 96.19 45 ASN B O 1
ATOM 1382 N N . TYR B 1 46 ? 7.969 0.072 -7.316 1 98.06 46 TYR B N 1
ATOM 1383 C CA . TYR B 1 46 ? 6.812 0.868 -7.711 1 98.06 46 TYR B CA 1
ATOM 1384 C C . TYR B 1 46 ? 7.246 2.145 -8.422 1 98.06 46 TYR B C 1
ATOM 1386 O O . TYR B 1 46 ? 6.59 2.594 -9.359 1 98.06 46 TYR B O 1
ATOM 1394 N N . PHE B 1 47 ? 8.383 2.674 -8.094 1 97.94 47 PHE B N 1
ATOM 1395 C CA . PHE B 1 47 ? 8.828 3.973 -8.586 1 97.94 47 PHE B CA 1
ATOM 1396 C C . PHE B 1 47 ? 9.469 3.84 -9.961 1 97.94 47 PHE B C 1
ATOM 1398 O O . PHE B 1 47 ? 9.789 4.844 -10.602 1 97.94 47 PHE B O 1
ATOM 1405 N N . GLU B 1 48 ? 9.562 2.658 -10.445 1 97.62 48 GLU B N 1
ATOM 1406 C CA . GLU B 1 48 ? 10.07 2.416 -11.789 1 97.62 48 GLU B CA 1
ATOM 1407 C C . GLU B 1 48 ? 8.938 2.115 -12.766 1 97.62 48 GLU B C 1
ATOM 1409 O O . GLU B 1 48 ? 9.172 1.957 -13.969 1 97.62 48 GLU B O 1
ATOM 1414 N N . ALA B 1 49 ? 7.754 2.064 -12.273 1 98.19 49 ALA B N 1
ATOM 1415 C CA . ALA B 1 49 ? 6.602 1.778 -13.125 1 98.19 49 ALA B CA 1
ATOM 1416 C C . ALA B 1 49 ? 6.285 2.957 -14.039 1 98.19 49 ALA B C 1
ATOM 1418 O O . ALA B 1 49 ? 6.441 4.117 -13.648 1 98.19 49 ALA B O 1
ATOM 1419 N N . THR B 1 50 ? 5.816 2.678 -15.219 1 97.38 50 THR B N 1
ATOM 1420 C CA . THR B 1 50 ? 5.301 3.717 -16.109 1 97.38 50 THR B CA 1
ATOM 1421 C C . THR B 1 50 ? 3.887 4.121 -15.695 1 97.38 50 THR B C 1
ATOM 1423 O O . THR B 1 50 ? 3.238 3.426 -14.906 1 97.38 50 THR B O 1
ATOM 1426 N N . GLU B 1 51 ? 3.459 5.215 -16.203 1 95.75 51 GLU B N 1
ATOM 1427 C CA . GLU B 1 51 ? 2.096 5.652 -15.922 1 95.75 51 GLU B CA 1
ATOM 1428 C C . GLU B 1 51 ? 1.076 4.613 -16.375 1 95.75 51 GLU B C 1
ATOM 1430 O O . GLU B 1 51 ? 0.068 4.387 -15.703 1 95.75 51 GLU B O 1
ATOM 1435 N N . GLU B 1 52 ? 1.361 4.023 -17.5 1 97.19 52 GLU B N 1
ATOM 1436 C CA . GLU B 1 52 ? 0.462 2.998 -18.016 1 97.19 52 GLU B CA 1
ATOM 1437 C C . GLU B 1 52 ? 0.405 1.793 -17.094 1 97.19 52 GLU B C 1
ATOM 1439 O O . GLU B 1 52 ? -0.663 1.215 -16.875 1 97.19 52 GLU B O 1
ATOM 1444 N N . GLU B 1 53 ? 1.519 1.419 -16.562 1 98.12 53 GLU B N 1
ATOM 1445 C CA . GLU B 1 53 ? 1.575 0.296 -15.633 1 98.12 53 GLU B CA 1
ATOM 1446 C C . GLU B 1 53 ? 0.844 0.621 -14.328 1 98.12 53 GLU B C 1
ATOM 1448 O O . GLU B 1 53 ? 0.141 -0.229 -13.781 1 98.12 53 GLU B O 1
ATOM 1453 N N . VAL B 1 54 ? 0.987 1.845 -13.859 1 98.06 54 VAL B N 1
ATOM 1454 C CA . VAL B 1 54 ? 0.313 2.273 -12.641 1 98.06 54 VAL B CA 1
ATOM 1455 C C . VAL B 1 54 ? -1.2 2.23 -12.844 1 98.06 54 VAL B C 1
ATOM 1457 O O . VAL B 1 54 ? -1.934 1.736 -11.984 1 98.06 54 VAL B O 1
ATOM 1460 N N . LYS B 1 55 ? -1.601 2.723 -13.953 1 97.44 55 LYS B N 1
ATOM 1461 C CA . LYS B 1 55 ? -3.021 2.67 -14.289 1 97.44 55 LYS B CA 1
ATOM 1462 C C . LYS B 1 55 ? -3.514 1.229 -14.367 1 97.44 55 LYS B C 1
ATOM 1464 O O . LYS B 1 55 ? -4.613 0.915 -13.906 1 97.44 55 LYS B O 1
ATOM 1469 N N . ALA B 1 56 ? -2.719 0.408 -15.023 1 98.44 56 ALA B N 1
ATOM 1470 C CA . ALA B 1 56 ? -3.078 -1 -15.164 1 98.44 56 ALA B CA 1
ATOM 1471 C C . ALA B 1 56 ? -3.178 -1.686 -13.805 1 98.44 56 ALA B C 1
ATOM 1473 O O . ALA B 1 56 ? -4.062 -2.518 -13.586 1 98.44 56 ALA B O 1
ATOM 1474 N N . ILE B 1 57 ? -2.25 -1.376 -12.938 1 98.69 57 ILE B N 1
ATOM 1475 C CA . ILE B 1 57 ? -2.287 -1.918 -11.586 1 98.69 57 ILE B CA 1
ATOM 1476 C C . ILE B 1 57 ? -3.592 -1.512 -10.898 1 98.69 57 ILE B C 1
ATOM 1478 O O . ILE B 1 57 ? -4.293 -2.354 -10.336 1 98.69 57 ILE B O 1
ATOM 1482 N N . TYR B 1 58 ? -3.932 -0.25 -11 1 98.56 58 TYR B N 1
ATOM 1483 C CA . TYR B 1 58 ? -5.148 0.27 -10.383 1 98.56 58 TYR B CA 1
ATOM 1484 C C . TYR B 1 58 ? -6.379 -0.44 -10.93 1 98.56 58 TYR B C 1
ATOM 1486 O O . TYR B 1 58 ? -7.254 -0.858 -10.172 1 98.56 58 TYR B O 1
ATOM 1494 N N . SER B 1 59 ? -6.418 -0.515 -12.258 1 98.38 59 SER B N 1
ATOM 1495 C CA . SER B 1 59 ? -7.555 -1.157 -12.914 1 98.38 59 SER B CA 1
ATOM 1496 C C . SER B 1 59 ? -7.695 -2.611 -12.477 1 98.38 59 SER B C 1
ATOM 1498 O O . SER B 1 59 ? -8.797 -3.076 -12.195 1 98.38 59 SER B O 1
ATOM 1500 N N . LEU B 1 60 ? -6.609 -3.305 -12.406 1 98.69 60 LE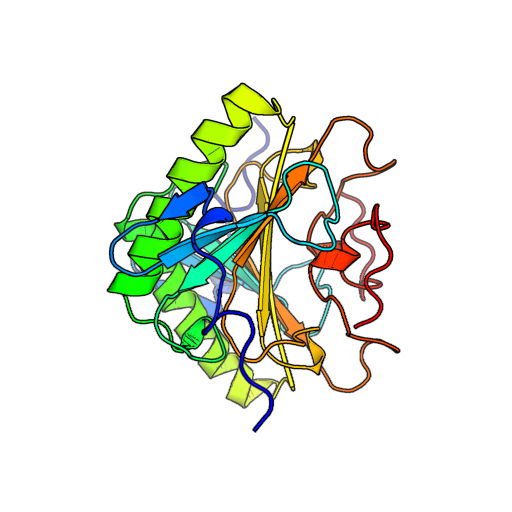U B N 1
ATOM 1501 C CA . LEU B 1 60 ? -6.668 -4.719 -12.047 1 98.69 60 LEU B CA 1
ATOM 1502 C C . LEU B 1 60 ? -7.027 -4.887 -10.57 1 98.69 60 LEU B C 1
ATOM 1504 O O . LEU B 1 60 ? -7.734 -5.828 -10.211 1 98.69 60 LEU B O 1
ATOM 1508 N N . LEU B 1 61 ? -6.531 -3.988 -9.719 1 98.62 61 LEU B N 1
ATOM 1509 C CA . LEU B 1 61 ? -6.949 -3.994 -8.32 1 98.62 61 LEU B CA 1
ATOM 1510 C C . LEU B 1 61 ? -8.469 -3.91 -8.203 1 98.62 61 LEU B C 1
ATOM 1512 O O . LEU B 1 61 ? -9.078 -4.637 -7.414 1 98.62 61 LEU B O 1
ATOM 1516 N N . HIS B 1 62 ? -9.062 -3.035 -8.984 1 98.19 62 HIS B N 1
ATOM 1517 C CA . HIS B 1 62 ? -10.508 -2.871 -8.984 1 98.19 62 HIS B CA 1
ATOM 1518 C C . HIS B 1 62 ? -11.211 -4.16 -9.398 1 98.19 62 HIS B C 1
ATOM 1520 O O . HIS B 1 62 ? -12.172 -4.586 -8.75 1 98.19 62 HIS B O 1
ATOM 1526 N N . GLU B 1 63 ? -10.727 -4.691 -10.453 1 98.5 63 GLU B N 1
ATOM 1527 C CA . GLU B 1 63 ? -11.344 -5.906 -10.969 1 98.5 63 GLU B CA 1
ATOM 1528 C C . GLU B 1 63 ? -11.273 -7.043 -9.961 1 98.5 63 GLU B C 1
ATOM 1530 O O . GLU B 1 63 ? -12.266 -7.719 -9.695 1 98.5 63 GLU B O 1
ATOM 1535 N N . VAL B 1 64 ? -10.125 -7.242 -9.391 1 98.5 64 VAL B N 1
ATOM 1536 C CA . VAL B 1 64 ? -9.922 -8.32 -8.43 1 98.5 64 VAL B CA 1
ATOM 1537 C C . VAL B 1 64 ? -10.773 -8.078 -7.188 1 98.5 64 VAL B C 1
ATOM 1539 O O . VAL B 1 64 ? -11.398 -9 -6.66 1 98.5 64 VAL B O 1
ATOM 1542 N N . LYS B 1 65 ? -10.797 -6.863 -6.727 1 98.12 65 LYS B N 1
ATOM 1543 C CA . LYS B 1 65 ? -11.641 -6.523 -5.586 1 98.12 65 LYS B CA 1
ATOM 1544 C C . LYS B 1 65 ? -13.094 -6.891 -5.848 1 98.12 65 LYS B C 1
ATOM 1546 O O . LYS B 1 65 ? -13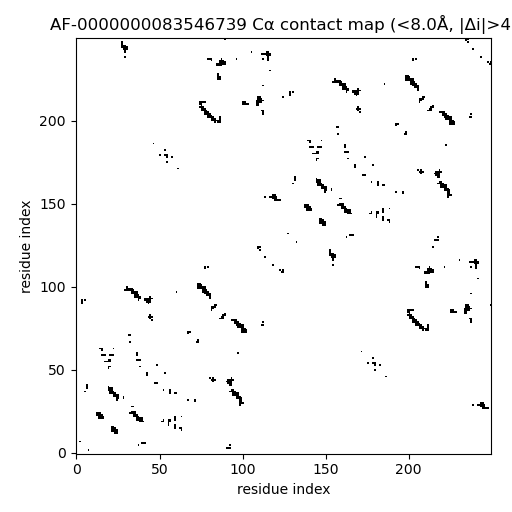.781 -7.41 -4.965 1 98.12 65 LYS B O 1
ATOM 1551 N N . GLU B 1 66 ? -13.562 -6.551 -6.996 1 98 66 GLU B N 1
ATOM 1552 C CA . GLU B 1 66 ? -14.945 -6.867 -7.348 1 98 66 GLU B CA 1
ATOM 1553 C C . GLU B 1 66 ? -15.195 -8.375 -7.293 1 98 66 GLU B C 1
ATOM 1555 O O . GLU B 1 66 ? -16.234 -8.82 -6.793 1 98 66 GLU B O 1
ATOM 1560 N N . ILE B 1 67 ? -14.305 -9.117 -7.836 1 98 67 ILE B N 1
ATOM 1561 C CA . ILE B 1 67 ? -14.398 -10.57 -7.797 1 98 67 ILE B CA 1
ATOM 1562 C C . ILE B 1 67 ? -14.43 -11.047 -6.348 1 98 67 ILE B C 1
ATOM 1564 O O . ILE B 1 67 ? -15.281 -11.859 -5.973 1 98 67 ILE B O 1
ATOM 1568 N N . PHE B 1 68 ? -13.562 -10.5 -5.504 1 98 68 PHE B N 1
ATOM 1569 C CA . PHE B 1 68 ? -13.391 -10.969 -4.133 1 98 68 PHE B CA 1
ATOM 1570 C C . PHE B 1 68 ? -14.562 -10.531 -3.26 1 98 68 PHE B C 1
ATOM 1572 O O . PHE B 1 68 ? -14.945 -11.242 -2.33 1 98 68 PHE B O 1
ATOM 1579 N N . ASP B 1 69 ? -15.141 -9.352 -3.58 1 97.81 69 ASP B N 1
ATOM 1580 C CA . ASP B 1 69 ? -16.312 -8.891 -2.852 1 97.81 69 ASP B CA 1
ATOM 1581 C C . ASP B 1 69 ? -17.453 -9.914 -2.945 1 97.81 69 ASP B C 1
ATOM 1583 O O . ASP B 1 69 ? -18.219 -10.094 -1.992 1 97.81 69 ASP B O 1
ATOM 1587 N N . ILE B 1 70 ? -17.531 -10.477 -4.086 1 97.5 70 ILE B N 1
ATOM 1588 C CA . ILE B 1 70 ? -18.594 -11.461 -4.312 1 97.5 70 ILE B CA 1
ATOM 1589 C C . ILE B 1 70 ? -18.172 -12.805 -3.719 1 97.5 70 ILE B C 1
ATOM 1591 O O . ILE B 1 70 ? -18.953 -13.438 -2.998 1 97.5 70 ILE B O 1
ATOM 1595 N N . GLN B 1 71 ? -16.984 -13.227 -3.871 1 96.94 71 GLN B N 1
ATOM 1596 C CA . GLN B 1 71 ? -16.516 -14.562 -3.541 1 96.94 71 GLN B CA 1
ATOM 1597 C C . GLN B 1 71 ? -16.266 -14.703 -2.043 1 96.94 71 GLN B C 1
ATOM 1599 O O . GLN B 1 71 ? -16.516 -15.758 -1.46 1 96.94 71 GLN B O 1
ATOM 1604 N N . TYR B 1 72 ? -15.625 -13.641 -1.414 1 96.69 72 TYR B N 1
ATOM 1605 C CA . TYR B 1 72 ? -15.125 -13.789 -0.051 1 96.69 72 TYR B CA 1
ATOM 1606 C C . TYR B 1 72 ? -15.875 -12.859 0.901 1 96.69 72 TYR B C 1
ATOM 1608 O O . TYR B 1 72 ? -15.805 -13.031 2.121 1 96.69 72 TYR B O 1
ATOM 1616 N N . GLU B 1 73 ? -16.453 -11.766 0.406 1 97.38 73 GLU B N 1
ATOM 1617 C CA . GLU B 1 73 ? -17.203 -10.781 1.186 1 97.38 73 GLU B CA 1
ATOM 1618 C C . GLU B 1 73 ? -16.359 -10.242 2.342 1 97.38 73 GLU B C 1
ATOM 1620 O O . GLU B 1 73 ? -16.797 -10.25 3.492 1 97.38 73 GLU B O 1
ATOM 1625 N N . PRO B 1 74 ? -15.219 -9.75 1.98 1 97.94 74 PRO B N 1
ATOM 1626 C CA . PRO B 1 74 ? -14.375 -9.195 3.045 1 97.94 74 PRO B CA 1
ATOM 1627 C C . PRO B 1 74 ? -14.961 -7.93 3.658 1 97.94 74 PRO B C 1
ATOM 1629 O O . PRO B 1 74 ? -15.836 -7.297 3.059 1 97.94 74 PRO B O 1
ATOM 1632 N N . ALA B 1 75 ? -14.484 -7.566 4.859 1 97.44 75 ALA B N 1
ATOM 1633 C CA . ALA B 1 75 ? -14.945 -6.383 5.578 1 97.44 75 ALA B CA 1
ATOM 1634 C C . ALA B 1 75 ? -14.047 -5.18 5.289 1 97.44 75 ALA B C 1
ATOM 1636 O O . ALA B 1 75 ? -14.336 -4.066 5.727 1 97.44 75 ALA B O 1
ATOM 1637 N N . GLY B 1 76 ? -12.93 -5.414 4.574 1 97.19 76 GLY B N 1
ATOM 1638 C CA . GLY B 1 76 ? -11.969 -4.379 4.223 1 97.19 76 GLY B CA 1
ATOM 1639 C C . GLY B 1 76 ? -10.781 -4.91 3.438 1 97.19 76 GLY B C 1
ATOM 1640 O O . GLY B 1 76 ? -10.75 -6.09 3.078 1 97.19 76 GLY B O 1
ATOM 1641 N N . TYR B 1 77 ? -9.867 -4.078 3.137 1 98.06 77 TYR B N 1
ATOM 1642 C CA . TYR B 1 77 ? -8.656 -4.457 2.408 1 98.06 77 TYR B CA 1
ATOM 1643 C C . TYR B 1 77 ? -7.457 -3.656 2.893 1 98.06 77 TYR B C 1
ATOM 1645 O O . TYR B 1 77 ? -7.59 -2.486 3.262 1 98.06 77 TYR B O 1
ATOM 1653 N N . ASN B 1 78 ? -6.344 -4.262 2.914 1 97.38 78 ASN B N 1
ATOM 1654 C CA . ASN B 1 78 ? -5.078 -3.537 2.891 1 97.38 78 ASN B CA 1
ATOM 1655 C C . ASN B 1 78 ? -4.379 -3.674 1.542 1 97.38 78 ASN B C 1
ATOM 1657 O O . ASN B 1 78 ? -4.383 -4.75 0.943 1 97.38 78 ASN B O 1
ATOM 1661 N N . ILE B 1 79 ? -3.883 -2.598 1.056 1 98.19 79 ILE B N 1
ATOM 1662 C CA . ILE B 1 79 ? -2.977 -2.602 -0.087 1 98.19 79 ILE B CA 1
ATOM 1663 C C . ILE B 1 79 ? -1.562 -2.258 0.375 1 98.19 79 ILE B C 1
ATOM 1665 O O . ILE B 1 79 ? -1.368 -1.319 1.152 1 98.19 79 ILE B O 1
ATOM 1669 N N . GLY B 1 80 ? -0.549 -3.002 -0.061 1 97.5 80 GLY B N 1
ATOM 1670 C CA . GLY B 1 80 ? 0.808 -2.771 0.409 1 97.5 80 GLY B CA 1
ATOM 1671 C C . GLY B 1 80 ? 1.861 -3.064 -0.643 1 97.5 80 GLY B C 1
ATOM 1672 O O . GLY B 1 80 ? 1.671 -3.936 -1.494 1 97.5 80 GLY B O 1
ATOM 1673 N N . ILE B 1 81 ? 2.92 -2.402 -0.578 1 98.06 81 ILE B N 1
ATOM 1674 C CA . ILE B 1 81 ? 4.078 -2.58 -1.448 1 98.06 81 ILE B CA 1
ATOM 1675 C C . ILE B 1 81 ? 5.359 -2.518 -0.622 1 98.06 81 ILE B C 1
ATOM 1677 O O . ILE B 1 81 ? 5.512 -1.644 0.236 1 98.06 81 ILE B O 1
ATOM 1681 N N . ASN B 1 82 ? 6.219 -3.412 -0.847 1 96.81 82 ASN B N 1
ATOM 1682 C CA . ASN B 1 82 ? 7.566 -3.385 -0.281 1 96.81 82 ASN B CA 1
ATOM 1683 C C . ASN B 1 82 ? 8.594 -2.926 -1.309 1 96.81 82 ASN B C 1
ATOM 1685 O O . ASN B 1 82 ? 8.648 -3.457 -2.418 1 96.81 82 ASN B O 1
ATOM 1689 N N . ILE B 1 83 ? 9.359 -1.971 -0.941 1 97.69 83 ILE B N 1
ATOM 1690 C CA . ILE B 1 83 ? 10.398 -1.458 -1.827 1 97.69 83 ILE B CA 1
ATOM 1691 C C . ILE B 1 83 ? 11.758 -1.58 -1.148 1 97.69 83 ILE B C 1
ATOM 1693 O O . ILE B 1 83 ? 12.078 -0.807 -0.243 1 97.69 83 ILE B O 1
ATOM 1697 N N . GLY B 1 84 ? 12.562 -2.547 -1.55 1 96.38 84 GLY B N 1
ATOM 1698 C CA . GLY B 1 84 ? 13.875 -2.781 -0.967 1 96.38 84 GLY B CA 1
ATOM 1699 C C . GLY B 1 84 ? 13.867 -3.859 0.1 1 96.38 84 GLY B C 1
ATOM 1700 O O . GLY B 1 84 ? 12.852 -4.07 0.772 1 96.38 84 GLY B O 1
ATOM 1701 N N . ALA B 1 85 ? 15.008 -4.461 0.316 1 94.31 85 ALA B N 1
ATOM 1702 C CA . ALA B 1 85 ? 15.156 -5.578 1.243 1 94.31 85 ALA B CA 1
ATOM 1703 C C . ALA B 1 85 ? 14.844 -5.152 2.674 1 94.31 85 ALA B C 1
ATOM 1705 O O . ALA B 1 85 ? 14.203 -5.895 3.424 1 94.31 85 ALA B O 1
ATOM 1706 N N . ASP B 1 86 ? 15.211 -3.992 3.01 1 94.25 86 ASP B N 1
ATOM 1707 C CA . ASP B 1 86 ? 15.016 -3.502 4.371 1 94.25 86 ASP B CA 1
ATOM 1708 C C . ASP B 1 86 ? 13.539 -3.197 4.629 1 94.25 86 ASP B C 1
ATOM 1710 O O . ASP B 1 86 ? 13.125 -3.057 5.781 1 94.25 86 ASP B O 1
ATOM 1714 N N . ALA B 1 87 ? 12.812 -3.078 3.594 1 94.56 87 ALA B N 1
ATOM 1715 C CA . ALA B 1 87 ? 11.367 -2.875 3.713 1 94.56 87 ALA B CA 1
ATOM 1716 C C . ALA B 1 87 ? 10.617 -4.199 3.596 1 94.56 87 ALA B C 1
ATOM 1718 O O . ALA B 1 87 ? 9.383 -4.215 3.559 1 94.56 87 ALA B O 1
ATOM 1719 N N . GLY B 1 88 ? 11.422 -5.289 3.406 1 93.25 88 GLY B N 1
ATOM 1720 C CA . GLY B 1 88 ? 10.82 -6.609 3.443 1 93.25 88 GLY B CA 1
ATOM 1721 C C . GLY B 1 88 ? 10.664 -7.234 2.068 1 93.25 88 GLY B C 1
ATOM 1722 O O . GLY B 1 88 ? 10.109 -8.328 1.937 1 93.25 88 GLY B O 1
ATOM 1723 N N . GLN B 1 89 ? 11.125 -6.562 1.076 1 94.44 89 GLN B N 1
ATOM 1724 C CA . GLN B 1 89 ? 11.039 -7.105 -0.276 1 94.44 89 GLN B CA 1
ATOM 1725 C C . GLN B 1 89 ? 12.031 -8.25 -0.468 1 94.44 89 GLN B C 1
ATOM 1727 O O . GLN B 1 89 ? 13.227 -8.102 -0.212 1 94.44 89 GLN B O 1
ATOM 1732 N N . THR B 1 90 ? 11.5 -9.344 -0.919 1 92.38 90 THR B N 1
ATOM 1733 C CA . THR B 1 90 ? 12.359 -10.508 -1.105 1 92.38 90 THR B CA 1
ATOM 1734 C C . THR B 1 90 ? 12.484 -10.852 -2.586 1 92.38 90 THR B C 1
ATOM 1736 O O . THR B 1 90 ? 13.43 -11.547 -2.988 1 92.38 90 THR B O 1
ATOM 1739 N N . ILE B 1 91 ? 11.523 -10.492 -3.371 1 93.38 91 ILE B N 1
ATOM 1740 C CA . ILE B 1 91 ? 11.531 -10.703 -4.816 1 93.38 91 ILE B CA 1
ATOM 1741 C C . ILE B 1 91 ? 11.719 -9.367 -5.531 1 93.38 91 ILE B C 1
ATOM 1743 O O . ILE B 1 91 ? 10.938 -8.43 -5.324 1 93.38 91 ILE B O 1
ATOM 1747 N N . GLU B 1 92 ? 12.75 -9.273 -6.32 1 94.69 92 GLU B N 1
ATOM 1748 C CA . GLU B 1 92 ? 13.055 -8.016 -7.004 1 94.69 92 GLU B CA 1
ATOM 1749 C C . GLU B 1 92 ? 12.195 -7.84 -8.25 1 94.69 92 GLU B C 1
ATOM 1751 O O . GLU B 1 92 ? 12.719 -7.586 -9.336 1 94.69 92 GLU B O 1
ATOM 1756 N N . HIS B 1 93 ? 11.023 -8.023 -8.133 1 97.94 93 HIS B N 1
ATOM 1757 C CA . HIS B 1 93 ? 9.953 -7.801 -9.102 1 97.94 93 HIS B CA 1
ATOM 1758 C C . HIS B 1 93 ? 8.719 -7.207 -8.43 1 97.94 93 HIS B C 1
ATOM 1760 O O . HIS B 1 93 ? 8.133 -7.832 -7.543 1 97.94 93 HIS B O 1
ATOM 1766 N N . LEU B 1 94 ? 8.414 -6.008 -8.883 1 98.31 94 LEU B N 1
ATOM 1767 C CA . LEU B 1 94 ? 7.316 -5.297 -8.234 1 98.31 94 LEU B CA 1
ATOM 1768 C C . LEU B 1 94 ? 6.086 -6.188 -8.109 1 98.31 94 LEU B C 1
ATOM 1770 O O . LEU B 1 94 ? 5.719 -6.879 -9.07 1 98.31 94 LEU B O 1
ATOM 1774 N N . HIS B 1 95 ? 5.508 -6.199 -6.996 1 98.25 95 HIS B N 1
ATOM 1775 C CA . HIS B 1 95 ? 4.191 -6.793 -6.793 1 98.25 95 HIS B CA 1
ATOM 1776 C C . HIS B 1 95 ? 3.432 -6.074 -5.68 1 98.25 95 HIS B C 1
ATOM 1778 O O . HIS B 1 95 ? 4.008 -5.742 -4.645 1 98.25 95 HIS B O 1
ATOM 1784 N N . VAL B 1 96 ? 2.197 -5.828 -5.93 1 98.62 96 VAL B N 1
ATOM 1785 C CA . VAL B 1 96 ? 1.3 -5.121 -5.023 1 98.62 96 VAL B CA 1
ATOM 1786 C C . VAL B 1 96 ? 0.441 -6.121 -4.258 1 98.62 96 VAL B C 1
ATOM 1788 O O . VAL B 1 96 ? -0.267 -6.934 -4.859 1 98.62 96 VAL B O 1
ATOM 1791 N N . HIS B 1 97 ? 0.522 -6.035 -2.957 1 97.94 97 HIS B N 1
ATOM 1792 C CA . HIS B 1 97 ? -0.287 -6.906 -2.115 1 97.94 97 HIS B CA 1
ATOM 1793 C C . HIS B 1 97 ? -1.706 -6.367 -1.965 1 97.94 97 HIS B C 1
ATOM 1795 O O . HIS B 1 97 ? -1.897 -5.203 -1.61 1 97.94 97 HIS B O 1
ATOM 1801 N N . LEU B 1 98 ? -2.658 -7.109 -2.24 1 98.38 98 LEU B N 1
ATOM 1802 C CA . LEU B 1 98 ? -4.055 -6.891 -1.885 1 98.38 98 LEU B CA 1
ATOM 1803 C C . LEU B 1 98 ? -4.523 -7.918 -0.859 1 98.38 98 LEU B C 1
ATOM 1805 O O . LEU B 1 98 ? -4.66 -9.102 -1.179 1 98.38 98 LEU B O 1
ATOM 1809 N N . ILE B 1 99 ? -4.777 -7.453 0.326 1 96.88 99 ILE B N 1
ATOM 1810 C CA . ILE B 1 99 ? -5.051 -8.367 1.427 1 96.88 99 ILE B CA 1
ATOM 1811 C C . ILE B 1 99 ? -6.453 -8.109 1.977 1 96.88 99 ILE B C 1
ATOM 1813 O O . ILE B 1 99 ? -6.684 -7.109 2.658 1 96.88 99 ILE B O 1
ATOM 1817 N N . PRO B 1 100 ? -7.395 -8.984 1.709 1 97.5 100 PRO B N 1
ATOM 1818 C CA . PRO B 1 100 ? -8.711 -8.867 2.336 1 97.5 100 PRO B CA 1
ATOM 1819 C C . PRO B 1 100 ? -8.656 -9 3.857 1 97.5 100 PRO B C 1
ATOM 1821 O O . PRO B 1 100 ? -7.867 -9.781 4.387 1 97.5 100 PRO B O 1
ATOM 1824 N N . ARG B 1 101 ? -9.484 -8.227 4.477 1 96.56 101 ARG B N 1
ATOM 1825 C CA . ARG B 1 101 ? -9.609 -8.273 5.93 1 96.56 101 ARG B CA 1
ATOM 1826 C C . ARG B 1 101 ? -11.016 -8.688 6.34 1 96.56 101 ARG B C 1
ATOM 1828 O O . ARG B 1 101 ? -11.992 -8.344 5.664 1 96.56 101 ARG B O 1
ATOM 1835 N N . TYR B 1 102 ? -11.094 -9.32 7.461 1 95.31 102 TYR B N 1
ATOM 1836 C CA . TYR B 1 102 ? -12.359 -9.859 7.93 1 95.31 102 TYR B CA 1
ATOM 1837 C C . TYR B 1 102 ? -12.633 -9.438 9.367 1 95.31 102 TYR B C 1
ATOM 1839 O O . TYR B 1 102 ? -11.695 -9.188 10.133 1 95.31 102 TYR B O 1
ATOM 1847 N N . VAL B 1 103 ? -13.922 -9.383 9.617 1 94.62 103 VAL B N 1
ATOM 1848 C CA . VAL B 1 103 ? -14.312 -9.047 10.984 1 94.62 103 VAL B CA 1
ATOM 1849 C C . VAL B 1 103 ? -13.672 -10.031 11.961 1 94.62 103 VAL B C 1
ATOM 1851 O O . VAL B 1 103 ? -13.781 -11.242 11.781 1 94.62 103 VAL B O 1
ATOM 1854 N N . GLY B 1 104 ? -12.891 -9.461 12.938 1 90.38 104 GLY B N 1
ATOM 1855 C CA . GLY B 1 104 ? -12.367 -10.281 14.016 1 90.38 104 GLY B CA 1
ATOM 1856 C C . GLY B 1 104 ? -11.062 -10.977 13.648 1 90.38 104 GLY B C 1
ATOM 1857 O O . GLY B 1 104 ? -10.547 -11.781 14.43 1 90.38 104 GLY B O 1
ATOM 1858 N N . ASP B 1 105 ? -10.492 -10.664 12.508 1 88.62 105 ASP B N 1
ATOM 1859 C CA . ASP B 1 105 ? -9.258 -11.352 12.133 1 88.62 105 ASP B CA 1
ATOM 1860 C C . ASP B 1 105 ? -8.078 -10.867 12.969 1 88.62 105 ASP B C 1
ATOM 1862 O O . ASP B 1 105 ? -7.031 -11.516 13 1 88.62 105 ASP B O 1
ATOM 1866 N N . VAL B 1 106 ? -8.211 -9.727 13.602 1 85.12 106 VAL B N 1
ATOM 1867 C CA . VAL B 1 106 ? -7.309 -9.242 14.641 1 85.12 106 VAL B CA 1
ATOM 1868 C C . VAL B 1 106 ? -8.109 -8.641 15.789 1 85.12 106 VAL B C 1
ATOM 1870 O O . VAL B 1 106 ? -9.258 -8.219 15.602 1 85.12 106 VAL B O 1
ATOM 1873 N N . SER B 1 107 ? -7.504 -8.672 16.922 1 83.88 107 SER B N 1
ATOM 1874 C CA . SER B 1 107 ? -8.227 -8.164 18.078 1 83.88 107 SER B CA 1
ATOM 1875 C C . SER B 1 107 ? -8.461 -6.66 17.984 1 83.88 107 SER B C 1
ATOM 1877 O O . SER B 1 107 ? -9.57 -6.184 18.219 1 83.88 107 SER B O 1
ATOM 1879 N N . ASN B 1 108 ? -7.461 -5.871 17.609 1 84.19 108 ASN B N 1
ATOM 1880 C CA . ASN B 1 108 ? -7.531 -4.434 17.375 1 84.19 108 ASN B CA 1
ATOM 1881 C C . ASN B 1 108 ? -6.988 -4.066 15.992 1 84.19 108 ASN B C 1
ATOM 1883 O O . ASN B 1 108 ? -5.773 -4 15.797 1 84.19 108 ASN B O 1
ATOM 1887 N N . PRO B 1 109 ? -7.871 -3.842 15.078 1 83.75 109 PRO B N 1
ATOM 1888 C CA . PRO B 1 109 ? -7.438 -3.607 13.703 1 83.75 109 PRO B CA 1
ATOM 1889 C C . PRO B 1 109 ? -6.867 -2.207 13.492 1 83.75 109 PRO B C 1
ATOM 1891 O O . PRO B 1 109 ? -6.281 -1.924 12.445 1 83.75 109 PRO B O 1
ATOM 1894 N N . ARG B 1 110 ? -6.961 -1.352 14.461 1 82.25 110 ARG B N 1
ATOM 1895 C CA . ARG B 1 110 ? -6.574 0.047 14.297 1 82.25 110 ARG B CA 1
ATOM 1896 C C . ARG B 1 110 ? -5.113 0.168 13.883 1 82.25 110 ARG B C 1
ATOM 1898 O O . ARG B 1 110 ? -4.25 -0.529 14.414 1 82.25 110 ARG B O 1
ATOM 1905 N N . GLY B 1 111 ? -4.848 0.971 12.898 1 85.25 111 GLY B N 1
ATOM 1906 C CA . GLY B 1 111 ? -3.498 1.237 12.438 1 85.25 111 GLY B CA 1
ATOM 1907 C C . GLY B 1 111 ? -3.178 0.564 11.117 1 85.25 111 GLY B C 1
ATOM 1908 O O . GLY B 1 111 ? -2.441 1.115 10.297 1 85.25 111 GLY B O 1
ATOM 1909 N N . GLY B 1 112 ? -3.699 -0.729 10.992 1 87.69 112 GLY B N 1
ATOM 1910 C CA . GLY B 1 112 ? -3.568 -1.381 9.703 1 87.69 112 GLY B CA 1
ATOM 1911 C C . GLY B 1 112 ? -2.127 -1.519 9.25 1 87.69 112 GLY B C 1
ATOM 1912 O O . GLY B 1 112 ? -1.299 -2.094 9.953 1 87.69 112 GLY B O 1
ATOM 1913 N N . VAL B 1 113 ? -1.792 -0.852 8.211 1 87.06 113 VAL B N 1
ATOM 1914 C CA . VAL B 1 113 ? -0.502 -0.985 7.547 1 87.06 113 VAL B CA 1
ATOM 1915 C C . VAL B 1 113 ? 0.599 -0.391 8.422 1 87.06 113 VAL B C 1
ATOM 1917 O O . VAL B 1 113 ? 1.786 -0.605 8.164 1 87.06 113 VAL B O 1
ATOM 1920 N N . ARG B 1 114 ? 0.286 0.274 9.477 1 82.06 114 ARG B N 1
ATOM 1921 C CA . ARG B 1 114 ? 1.282 0.792 10.406 1 82.06 114 ARG B CA 1
ATOM 1922 C C . ARG B 1 114 ? 1.929 -0.339 11.195 1 82.06 114 ARG B C 1
ATOM 1924 O O . ARG B 1 114 ? 3.01 -0.168 11.766 1 82.06 114 ARG B O 1
ATOM 1931 N N . ASN B 1 115 ? 1.191 -1.382 11.328 1 76.44 115 ASN B N 1
ATOM 1932 C CA . ASN B 1 115 ? 1.615 -2.453 12.227 1 76.44 115 ASN B CA 1
ATOM 1933 C C . ASN B 1 115 ? 2.676 -3.34 11.578 1 76.44 115 ASN B C 1
ATOM 1935 O O . ASN B 1 115 ? 2.877 -4.48 12 1 76.44 115 ASN B O 1
ATOM 1939 N N . LEU B 1 116 ? 3.277 -2.877 10.586 1 72.56 116 LEU B N 1
ATOM 1940 C CA . LEU B 1 116 ? 4.332 -3.625 9.914 1 72.56 116 LEU B CA 1
ATOM 1941 C C . LEU B 1 116 ? 5.551 -3.783 10.82 1 72.56 116 LEU B C 1
ATOM 1943 O O . LEU B 1 116 ? 6.387 -4.66 10.594 1 72.56 116 LEU B O 1
ATOM 1947 N N . LYS B 1 117 ? 5.582 -2.912 11.828 1 65.06 117 LYS B N 1
ATOM 1948 C CA . LYS B 1 117 ? 6.625 -2.924 12.844 1 65.06 117 LYS B CA 1
ATOM 1949 C C . LYS B 1 117 ? 6.16 -2.217 14.117 1 65.06 117 LYS B C 1
ATOM 1951 O O . LYS B 1 117 ? 5.082 -1.62 14.141 1 65.06 117 LYS B O 1
ATOM 1956 N N . GLU B 1 118 ? 6.969 -2.57 15.141 1 57.88 118 GLU B N 1
ATOM 1957 C CA . GLU B 1 118 ? 6.715 -1.767 16.328 1 57.88 118 GLU B CA 1
ATOM 1958 C C . GLU B 1 118 ? 6.91 -0.28 16.047 1 57.88 118 GLU B C 1
ATOM 1960 O O . GLU B 1 118 ? 7.965 0.129 15.562 1 57.88 118 GLU B O 1
ATOM 1965 N N . ALA B 1 119 ? 5.789 0.445 16.312 1 53.75 119 ALA B N 1
ATOM 1966 C CA . ALA B 1 119 ? 5.785 1.862 15.961 1 53.75 119 ALA B CA 1
ATOM 19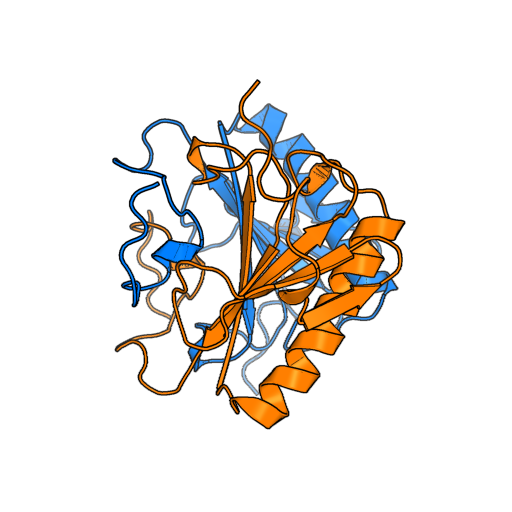67 C C . ALA B 1 119 ? 6.676 2.664 16.906 1 53.75 119 ALA B C 1
ATOM 1969 O O . ALA B 1 119 ? 6.863 2.285 18.062 1 53.75 119 ALA B O 1
ATOM 1970 N N . PHE B 1 120 ? 7.332 3.729 16.344 1 46.81 120 PHE B N 1
ATOM 1971 C CA . PHE B 1 120 ? 8.07 4.703 17.141 1 46.81 120 PHE B CA 1
ATOM 1972 C C . PHE B 1 120 ? 7.156 5.375 18.156 1 46.81 120 PHE B C 1
ATOM 1974 O O . PHE B 1 120 ? 7.566 5.652 19.281 1 46.81 120 PHE B O 1
ATOM 1981 N N . VAL B 1 121 ? 5.914 5.691 17.75 1 41.84 121 VAL B N 1
ATOM 1982 C CA . VAL B 1 121 ? 4.891 6.309 18.578 1 41.84 121 VAL B CA 1
ATOM 1983 C C . VAL B 1 121 ? 3.611 5.477 18.531 1 41.84 121 VAL B C 1
ATOM 1985 O O . VAL B 1 121 ? 3.105 5.168 17.453 1 41.84 121 VAL B O 1
ATOM 1988 N N . GLU B 1 122 ? 3.289 4.965 19.688 1 48 122 GLU B N 1
ATOM 1989 C CA . GLU B 1 122 ? 2.088 4.137 19.781 1 48 122 GLU B CA 1
ATOM 1990 C C . GLU B 1 122 ? 0.875 4.871 19.203 1 48 122 GLU B C 1
ATOM 1992 O O . GLU B 1 122 ? 0.708 6.07 19.438 1 48 122 GLU B O 1
ATOM 1997 N N . TYR B 1 123 ? 0.305 4.48 18.125 1 48.75 123 TYR B N 1
ATOM 1998 C CA . TYR B 1 123 ? -0.931 5.039 17.578 1 48.75 123 TYR B CA 1
ATOM 1999 C C . TYR B 1 123 ? -2.146 4.434 18.281 1 48.75 123 TYR B C 1
ATOM 2001 O O . TYR B 1 123 ? -2.359 3.221 18.234 1 48.75 123 TYR B O 1
ATOM 2009 N N . ASP B 1 124 ? -2.637 5.129 19.281 1 39.41 124 ASP B N 1
ATOM 2010 C CA . ASP B 1 124 ? -3.844 4.68 19.969 1 39.41 124 ASP B CA 1
ATOM 2011 C C . ASP B 1 124 ? -5.098 5.113 19.219 1 39.41 124 ASP B C 1
ATOM 2013 O O . ASP B 1 124 ? -6.191 5.16 19.781 1 39.41 124 ASP B O 1
ATOM 2017 N N . GLY B 1 125 ? -5.336 4.906 18.031 1 38.81 125 GLY B N 1
ATOM 2018 C CA . GLY B 1 125 ? -6.566 5.277 17.359 1 38.81 125 GLY B CA 1
ATOM 2019 C C . GLY B 1 125 ? -7.098 6.633 17.781 1 38.81 125 GLY B C 1
ATOM 2020 O O . GLY B 1 125 ? -6.797 7.109 18.875 1 38.81 125 GLY B O 1
#

Organism: NCBI:txid360422

Secondary structure (DSSP, 8-state):
----TTTS--GGGEEEE-SSEEEEE-SS-SSTT-EEEEESS--SSGGG--HHHHHHHHHHHHHHHHHHHHHT--SEEEEEEEESGGGT--SSS--EEEEEE-TTSSS--TTGGGGGS--SS----/----TTTS--GGGEEEE-SSEEEEE-SS-SSTT-EEEEESS--SSGGG--HHHHHHHHHHHHHHHHHHHHHT--SEEEEEEEESGGGT--SSS--EEEEEE-TTSSS--TTGGGGGS--SS----

Radius of gyration: 16.91 Å; Cα contacts (8 Å, |Δi|>4): 525; chains: 2; bounding box: 41×46×41 Å

Solvent-accessible surface area (backbone atoms only — not compar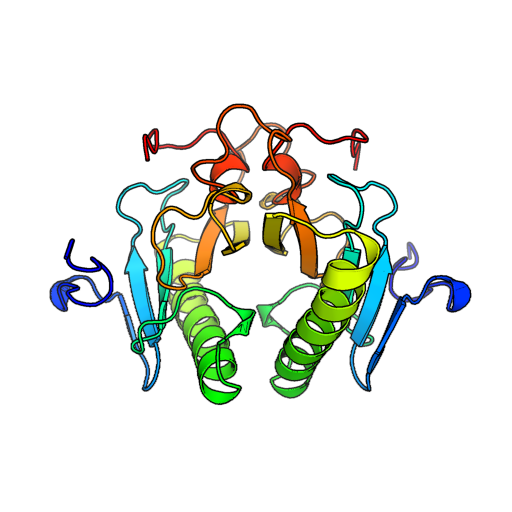able to full-atom values): 13646 Å² total; per-residue (Å²): 124,87,75,55,66,77,76,66,57,64,74,88,52,53,75,48,68,61,98,44,27,36,26,32,67,45,93,59,29,52,38,80,76,16,24,32,44,29,52,67,70,86,45,47,36,77,89,73,53,50,72,66,45,52,50,37,48,53,53,48,51,52,54,52,49,54,54,39,49,71,74,66,54,51,57,22,28,31,39,28,32,41,30,40,55,50,16,12,33,83,60,76,44,37,51,38,36,38,33,42,20,41,85,76,74,48,95,72,33,66,54,20,61,51,39,44,46,87,47,74,36,85,74,78,120,125,87,76,54,66,76,76,66,58,63,75,88,53,51,77,48,70,59,96,46,25,38,26,33,67,44,91,59,29,52,37,80,76,16,26,32,43,28,50,67,69,87,46,47,34,78,89,74,55,50,72,66,45,50,51,37,49,52,53,48,49,51,52,51,47,55,53,38,48,71,74,68,55,53,55,22,29,32,40,28,32,40,30,40,55,50,16,11,32,83,61,77,42,37,50,37,38,39,34,41,20,40,84,75,74,50,96,70,32,65,55,20,60,52,40,44,44,86,47,74,37,84,74,77,119